Protein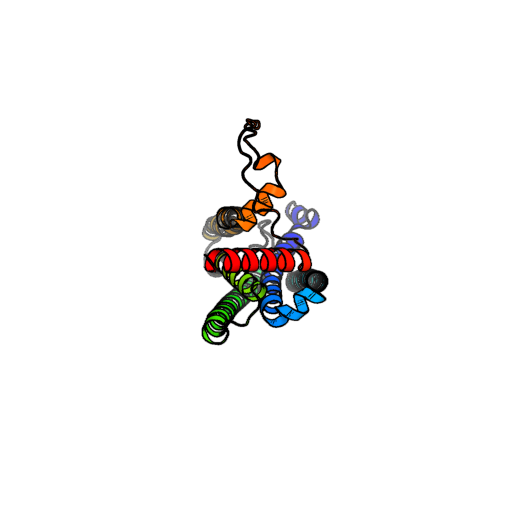 AF-A0A0D8XIX8-F1 (afdb_monomer)

InterPro domains:
  IPR019408 7TM GPCR, serpentine receptor class ab (Srab) [PF10292] (17-218)
  IPR053286 Nematode receptor-like srab [PTHR46561] (5-225)

Organism: Dictyocaulus viviparus (NCBI:txid29172)

pLDDT: mean 71.49, std 14.82, range [34.88, 93.38]

Mean predicted aligned error: 14.7 Å

Solvent-accessible surface area (backbone atoms only — not comparable to full-atom values): 15728 Å² total; per-residue (Å²): 123,73,64,64,52,54,68,74,71,46,81,54,69,61,52,54,48,30,52,52,38,37,53,55,39,43,55,48,45,51,51,51,50,52,49,47,53,70,73,37,47,79,58,38,75,75,75,36,60,66,59,52,50,50,53,47,53,53,50,29,51,54,52,14,51,51,52,36,51,51,57,53,64,75,55,74,66,94,56,78,65,89,54,102,45,84,56,74,35,41,55,68,63,39,51,52,52,44,52,54,47,47,49,52,43,52,54,45,51,52,49,51,51,53,50,49,53,52,52,52,51,48,53,52,49,43,67,74,75,42,94,81,66,59,74,64,60,59,50,53,54,52,49,52,54,53,52,47,65,59,47,50,60,49,54,50,52,52,43,51,52,46,46,51,46,44,51,49,48,51,52,48,56,53,46,64,75,72,54,68,73,75,60,57,67,69,48,53,63,56,52,52,51,54,56,52,49,54,62,54,45,66,56,51,48,59,54,52,50,35,74,70,32,71,64,52,36,53,51,48,40,69,75,38,43,86,81,66,59,85,70,84,70,76,86,70,99,76,75,98,68,86,71,80,82,70,71,85,74,65,57,71,69,57,57,53,50,55,49,52,54,53,53,52,54,51,55,57,62,71,75,110

Foldseek 3Di:
DVVVVLVVPDPPVLVVQLVLLLVLLVLQLVLVLLVCCLPVVVVCVPPPVPPSVVVSNVVSNVRSVVRSVVLVVVVPDPFDDPDPDNCPRDVVSNLVVLVVSLVSLVVSLVSLVVSLVVLVVVLVCCVPPDPPDDPVSNVSSVVSNVVSVLVNVLSVVLSVLSVVLSVLSVVLVVCVVPDDPVVNVVSVVVSVVSVVVNVVSVVVSVVVVCVVDPVSVVVCCVVCVPVNVPDPPDDPPDDPDDDPVPPPDDDPVVVVVVVVVVVVVVVVVVVD

Radius of gyration: 26.87 Å; Cα contacts (8 Å, |Δi|>4): 119; chains: 1; bounding box: 71×34×76 Å

Nearest PDB structures (foldseek):
  2ycz-assembly1_A  TM=6.118E-01  e=2.558E-02  Meleagris gallopavo
  5tud-assembly1_A  TM=3.842E-01  e=1.569E+00  Homo sapiens

Sequence (272 aa):
MRVIHCMKRNGVPLQVVLSIYATLCGILILAVERTIATLKYKSYEIHGSKIVAIILIAAQWLLSFFFAILSVLVRSDPGYVHYCTVYVSHPRTAVFSLCVMSLLEAVALVYFVVLLQS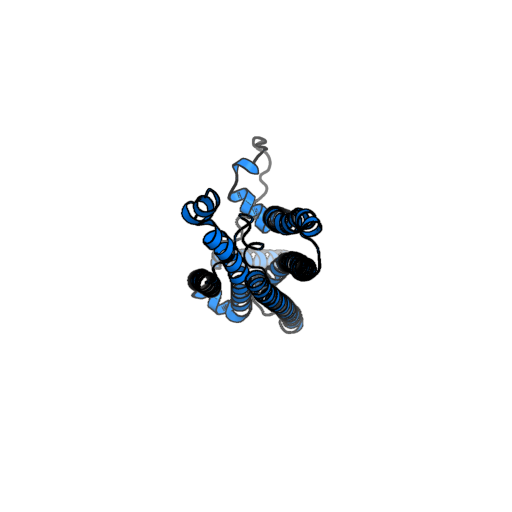NQRRQVNEFVNNAMHTLTERYQLQENVRIMRILIPSITVHAVLGMLGLISLLIFAIIHRSVEERIVVRFAPFSELVLLVVPVYAVVFPFVAILRNKQLWQASRRALPYFFNRRTIPPTDEELISDPANMVSRPSRQMQRDSAMHFDMLQEMWKK

Secondary structure (DSSP, 8-state):
--SHHHHHH--HHHHHHHHHHHHHHHHHHHHHHHHHHHHSHHHHHHHTHHHHHHHHHHHHHHHHHHHHHHHHHTT-S----SSS-TTTS-HHHHHHHHHHHHHHHHHHHHHHHHHHHHHHHHHHHHHHH-TTS-HHHHHHHHHHHHHHHHHHHHHHHHHHHHHHHHHHHHHHHHHHHHS-HHHHHHHHHHHHHHHHHHHHHHHHHHHHHHHH-HHHHHHHHHH-HHHH----PPPPS------GGGGGG--HHHHHHHHHHHHHHHHHHTT-

Structure (mmCIF, N/CA/C/O backbone):
data_AF-A0A0D8XIX8-F1
#
_entry.id   AF-A0A0D8XIX8-F1
#
loop_
_atom_si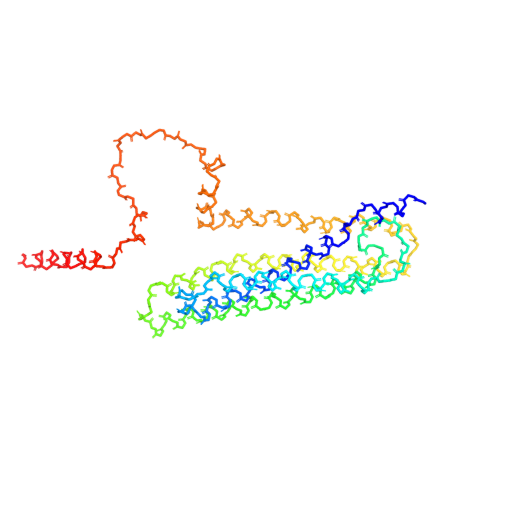te.group_PDB
_atom_site.id
_atom_site.type_symbol
_atom_site.label_atom_id
_atom_site.label_alt_id
_atom_site.label_comp_id
_atom_site.label_asym_id
_atom_site.label_entity_id
_atom_site.label_seq_id
_atom_site.pdbx_PDB_ins_code
_atom_site.Cartn_x
_atom_site.Cartn_y
_atom_site.Cartn_z
_atom_site.occupancy
_atom_site.B_iso_or_equiv
_atom_site.auth_seq_id
_atom_site.auth_comp_id
_atom_site.auth_asym_id
_atom_site.auth_atom_id
_atom_site.pdbx_PDB_model_num
ATOM 1 N N . MET A 1 1 ? 15.114 13.065 -32.938 1.00 36.00 1 MET A N 1
ATOM 2 C CA . MET A 1 1 ? 14.609 14.387 -32.481 1.00 36.00 1 MET A CA 1
ATOM 3 C C . MET A 1 1 ? 13.231 14.368 -31.791 1.00 36.00 1 MET A C 1
ATOM 5 O O . MET A 1 1 ? 13.014 15.213 -30.938 1.00 36.00 1 MET A O 1
ATOM 9 N N . ARG A 1 2 ? 12.312 13.415 -32.058 1.00 34.88 2 ARG A N 1
ATOM 10 C CA . ARG A 1 2 ? 11.001 13.337 -31.355 1.00 34.88 2 ARG A CA 1
ATOM 11 C C . ARG A 1 2 ? 11.060 12.821 -29.903 1.00 34.88 2 ARG A C 1
ATOM 13 O O . ARG A 1 2 ? 10.163 13.105 -29.123 1.00 34.88 2 ARG A O 1
ATOM 20 N N . VAL A 1 3 ? 12.124 12.112 -29.522 1.00 43.59 3 VAL A N 1
ATOM 21 C CA . VAL A 1 3 ? 12.261 11.453 -28.204 1.00 43.59 3 VAL A CA 1
ATOM 22 C C . VAL A 1 3 ? 12.576 12.445 -27.074 1.00 43.59 3 VAL A C 1
ATOM 24 O O . VAL A 1 3 ? 11.997 12.355 -25.995 1.00 43.59 3 VAL A O 1
ATOM 27 N N . ILE A 1 4 ? 13.382 13.478 -27.354 1.00 42.03 4 ILE A N 1
ATOM 28 C CA . ILE A 1 4 ? 13.652 14.589 -26.416 1.00 42.03 4 ILE A CA 1
ATOM 29 C C . ILE A 1 4 ? 12.350 15.338 -26.074 1.00 42.03 4 ILE A C 1
ATOM 31 O O . ILE A 1 4 ? 12.196 15.880 -24.981 1.00 42.03 4 ILE A O 1
ATOM 35 N N . HIS A 1 5 ? 11.358 15.290 -26.969 1.00 41.72 5 HIS A N 1
ATOM 36 C CA . HIS A 1 5 ? 10.046 15.882 -26.747 1.00 41.72 5 HIS A CA 1
ATOM 37 C C . HIS A 1 5 ? 9.150 15.075 -25.780 1.00 41.72 5 HIS A C 1
ATOM 39 O O . HIS A 1 5 ? 8.254 15.683 -25.203 1.00 41.72 5 HIS A O 1
ATOM 45 N N . CYS A 1 6 ? 9.391 13.770 -25.547 1.00 42.84 6 CYS A N 1
ATOM 46 C CA . CYS A 1 6 ? 8.648 12.958 -24.555 1.00 42.84 6 CYS A CA 1
ATOM 47 C C . CYS A 1 6 ? 9.128 13.286 -23.124 1.00 42.84 6 CYS A C 1
ATOM 49 O O . CYS A 1 6 ? 8.307 13.542 -22.247 1.00 42.84 6 CYS A O 1
ATOM 51 N N . MET A 1 7 ? 10.450 13.392 -22.908 1.00 41.88 7 MET A N 1
ATOM 52 C CA . MET A 1 7 ? 11.028 13.760 -21.600 1.00 41.88 7 MET A CA 1
ATOM 53 C C . MET A 1 7 ? 10.813 15.233 -21.231 1.00 41.88 7 MET A C 1
ATOM 55 O O . MET A 1 7 ? 10.581 15.537 -20.066 1.00 41.88 7 MET A O 1
ATOM 59 N N . LYS A 1 8 ? 10.878 16.159 -22.200 1.00 42.28 8 LYS A N 1
ATOM 60 C CA . LYS A 1 8 ? 10.776 17.604 -21.920 1.00 42.28 8 LYS A CA 1
ATOM 61 C C . LYS A 1 8 ? 9.331 18.112 -21.802 1.00 42.28 8 LYS A C 1
ATOM 63 O O . LYS A 1 8 ? 9.127 19.213 -21.306 1.00 42.28 8 LYS A O 1
ATOM 68 N N . ARG A 1 9 ? 8.330 17.343 -22.259 1.00 40.53 9 ARG A N 1
ATOM 69 C CA . ARG A 1 9 ? 6.918 17.778 -22.294 1.00 40.53 9 ARG A CA 1
ATOM 70 C C . ARG A 1 9 ? 6.045 17.184 -21.186 1.00 40.53 9 ARG A C 1
ATOM 72 O O . ARG A 1 9 ? 5.000 17.754 -20.910 1.00 40.53 9 ARG A O 1
ATOM 79 N N . ASN A 1 10 ? 6.469 16.102 -20.531 1.00 42.75 10 ASN A N 1
ATOM 80 C CA . ASN A 1 10 ? 5.624 15.351 -19.606 1.00 42.75 10 ASN A CA 1
ATOM 81 C C . ASN A 1 10 ? 6.394 14.979 -18.326 1.00 42.75 10 ASN A C 1
ATOM 83 O O . ASN A 1 10 ? 7.198 14.051 -18.332 1.00 42.75 10 ASN A O 1
ATOM 87 N N . GLY A 1 11 ? 6.104 15.651 -17.204 1.00 49.00 11 GLY A N 1
ATOM 88 C CA . GLY A 1 11 ? 6.585 15.330 -15.843 1.00 49.00 11 GLY A CA 1
ATOM 89 C C . GLY A 1 11 ? 6.085 13.987 -15.273 1.00 49.00 11 GLY A C 1
ATOM 90 O O . GLY A 1 11 ? 5.895 13.840 -14.069 1.00 49.00 11 GLY A O 1
ATOM 91 N N . VAL A 1 12 ? 5.862 13.005 -16.143 1.00 49.72 12 VAL A N 1
ATOM 92 C CA . VAL A 1 12 ? 5.251 11.700 -15.886 1.00 49.72 12 VAL A CA 1
ATOM 93 C C . VAL A 1 12 ? 6.139 10.718 -15.095 1.00 49.72 12 VAL A C 1
ATOM 95 O O . VAL A 1 12 ? 5.566 9.967 -14.306 1.00 49.72 12 VAL A O 1
ATOM 98 N N . PRO A 1 13 ? 7.494 10.695 -15.174 1.00 60.84 13 PRO A N 1
ATOM 99 C CA . PRO A 1 13 ? 8.256 9.706 -14.403 1.00 60.84 13 PRO A CA 1
ATOM 100 C C . PRO A 1 13 ? 8.199 9.972 -12.893 1.00 60.84 13 PRO A C 1
ATOM 102 O O . PRO A 1 13 ? 8.117 9.025 -12.118 1.00 60.84 13 PRO A O 1
ATOM 105 N N . LEU A 1 14 ? 8.170 11.241 -12.466 1.00 66.19 14 LEU A N 1
ATOM 106 C CA . LEU A 1 14 ? 8.067 11.586 -11.045 1.00 66.19 14 LEU A CA 1
ATOM 107 C C . LEU A 1 14 ? 6.696 11.209 -10.474 1.00 66.19 14 LEU A C 1
ATOM 109 O O . LEU A 1 14 ? 6.626 10.700 -9.364 1.00 66.19 14 LEU A O 1
ATOM 113 N N . GLN A 1 15 ? 5.617 11.424 -11.230 1.00 70.38 15 GLN A N 1
ATOM 114 C CA . GLN A 1 15 ? 4.253 11.128 -10.779 1.00 70.38 15 GLN A CA 1
ATOM 115 C C . GLN A 1 15 ? 4.036 9.631 -10.546 1.00 70.38 15 GLN A C 1
ATOM 117 O O . GLN A 1 15 ? 3.510 9.241 -9.505 1.00 70.38 15 GLN A O 1
ATOM 122 N N . VAL A 1 16 ? 4.485 8.789 -11.483 1.00 70.56 16 VAL A N 1
ATOM 123 C CA . VAL A 1 16 ? 4.362 7.329 -11.361 1.00 70.56 16 VAL A CA 1
ATOM 124 C C . VAL A 1 16 ? 5.183 6.830 -10.174 1.00 70.56 16 VAL A C 1
ATOM 126 O O . VAL A 1 16 ? 4.655 6.139 -9.307 1.00 70.56 16 VAL A O 1
ATOM 129 N N . VAL A 1 17 ? 6.444 7.253 -10.075 1.00 73.75 17 VAL A N 1
ATOM 130 C CA . VAL A 1 17 ? 7.337 6.864 -8.975 1.00 73.75 17 VAL A CA 1
ATOM 131 C C . VAL A 1 17 ? 6.800 7.335 -7.619 1.00 73.75 17 VAL A C 1
ATOM 133 O O . VAL A 1 17 ? 6.784 6.563 -6.662 1.00 73.75 17 VAL A O 1
ATOM 136 N N . LEU A 1 18 ? 6.286 8.564 -7.540 1.00 81.19 18 LEU A N 1
ATOM 137 C CA . LEU A 1 18 ? 5.652 9.091 -6.333 1.00 81.19 18 LEU A CA 1
ATOM 138 C C . LEU A 1 18 ? 4.412 8.277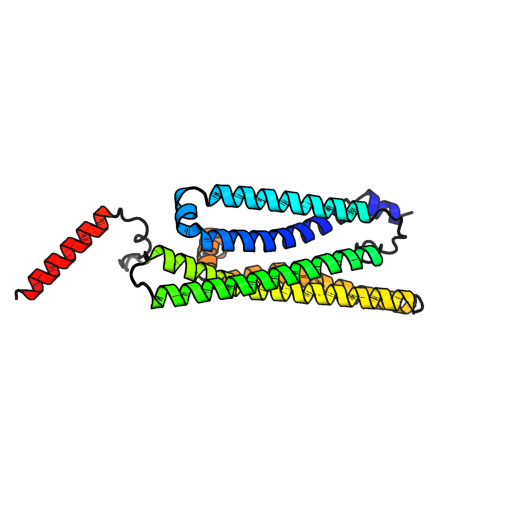 -5.947 1.00 81.19 18 LEU A C 1
ATOM 140 O O . LEU A 1 18 ? 4.263 7.950 -4.775 1.00 81.19 18 LEU A O 1
ATOM 144 N N . SER A 1 19 ? 3.547 7.924 -6.905 1.00 81.38 19 SER A N 1
ATOM 145 C CA . SER A 1 19 ? 2.334 7.137 -6.632 1.00 81.38 19 SER A CA 1
ATOM 146 C C . SER A 1 19 ? 2.668 5.757 -6.065 1.00 81.38 19 SER A C 1
ATOM 148 O O . SER A 1 19 ? 2.059 5.314 -5.093 1.00 81.38 19 SER A O 1
ATOM 150 N N . ILE A 1 20 ? 3.710 5.127 -6.601 1.00 78.75 20 ILE A N 1
ATOM 151 C CA . ILE A 1 20 ? 4.197 3.831 -6.152 1.00 78.75 20 ILE A CA 1
ATOM 152 C C . ILE A 1 20 ? 4.719 3.925 -4.712 1.00 78.75 20 ILE A C 1
ATOM 154 O O . ILE A 1 20 ? 4.234 3.210 -3.833 1.00 78.75 20 ILE A O 1
ATOM 158 N N . TYR A 1 21 ? 5.640 4.849 -4.423 1.00 83.00 21 TYR A N 1
ATOM 159 C CA . TYR A 1 21 ? 6.146 5.018 -3.056 1.00 83.00 21 TYR A CA 1
ATOM 160 C C . TYR A 1 21 ? 5.045 5.451 -2.076 1.00 83.00 21 TYR A C 1
ATOM 162 O O . TYR A 1 21 ? 5.012 4.962 -0.948 1.00 83.00 21 TYR A O 1
ATOM 170 N N . ALA A 1 22 ? 4.089 6.274 -2.517 1.00 87.06 22 ALA A N 1
ATOM 171 C CA . ALA A 1 22 ? 2.938 6.675 -1.713 1.00 87.06 22 ALA A CA 1
ATOM 172 C C . ALA A 1 22 ? 2.047 5.494 -1.321 1.00 87.06 22 ALA A C 1
ATOM 174 O O . ALA A 1 22 ? 1.594 5.443 -0.173 1.00 87.06 22 ALA A O 1
ATOM 175 N N . THR A 1 23 ? 1.824 4.533 -2.225 1.00 84.38 23 THR A N 1
ATOM 176 C CA . THR A 1 23 ? 1.070 3.311 -1.900 1.00 84.38 23 THR A CA 1
ATOM 177 C C . THR A 1 23 ? 1.799 2.450 -0.869 1.00 84.38 23 THR A C 1
ATOM 179 O O . THR A 1 23 ? 1.191 2.060 0.127 1.00 84.38 23 THR A O 1
ATOM 182 N N . LEU A 1 24 ? 3.109 2.236 -1.025 1.00 81.56 24 LEU A N 1
ATOM 183 C CA . LEU A 1 24 ? 3.910 1.446 -0.084 1.00 81.56 24 LEU A CA 1
ATOM 184 C C . LEU A 1 24 ? 3.997 2.085 1.304 1.00 81.56 24 LEU A C 1
ATOM 186 O O . LEU A 1 24 ? 3.729 1.430 2.315 1.00 81.56 24 LEU A O 1
ATOM 190 N N . CYS A 1 25 ? 4.329 3.377 1.364 1.00 86.31 25 CYS A N 1
ATOM 191 C CA . CYS A 1 25 ? 4.351 4.121 2.620 1.00 86.31 25 CYS A CA 1
ATOM 192 C C . CYS A 1 25 ? 2.961 4.146 3.267 1.00 86.31 25 CYS A C 1
ATOM 194 O O . CYS A 1 25 ? 2.859 4.033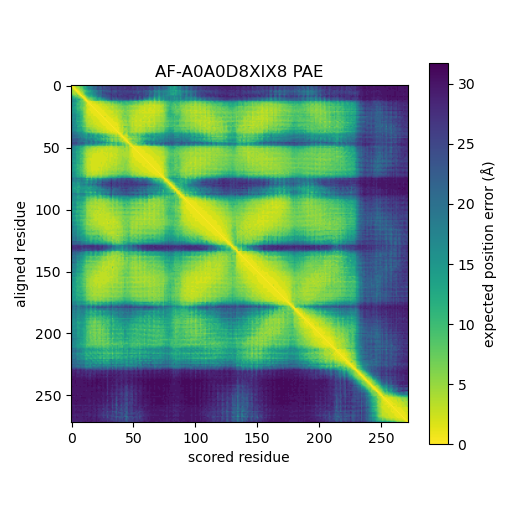 4.486 1.00 86.31 25 CYS A O 1
ATOM 196 N N . GLY A 1 26 ? 1.894 4.231 2.467 1.00 87.88 26 GLY A N 1
ATOM 197 C CA . GLY A 1 26 ? 0.516 4.161 2.950 1.00 87.88 26 GLY A CA 1
ATOM 198 C C . GLY A 1 26 ? 0.175 2.824 3.601 1.00 87.88 26 GLY A C 1
ATOM 199 O O . GLY A 1 26 ? -0.407 2.809 4.682 1.00 87.88 26 GLY A O 1
ATOM 200 N N . ILE A 1 27 ? 0.591 1.706 3.001 1.00 85.12 27 ILE A N 1
ATOM 201 C CA . ILE A 1 27 ? 0.391 0.364 3.570 1.00 85.12 27 ILE A CA 1
ATOM 202 C C . ILE A 1 27 ? 1.111 0.232 4.921 1.00 85.12 27 ILE A C 1
ATOM 204 O O . ILE A 1 27 ? 0.519 -0.246 5.891 1.00 85.12 27 ILE A O 1
ATOM 208 N N . LEU A 1 28 ? 2.362 0.692 5.012 1.00 84.06 28 LEU A N 1
ATOM 209 C CA . LEU A 1 28 ? 3.139 0.660 6.258 1.00 84.06 28 LEU A CA 1
ATOM 210 C C . LEU A 1 28 ? 2.523 1.541 7.346 1.00 84.06 28 LEU A C 1
ATOM 212 O O . LEU A 1 28 ? 2.399 1.121 8.495 1.00 84.06 28 LEU A O 1
ATOM 216 N N . ILE A 1 29 ? 2.103 2.752 6.989 1.00 88.12 29 ILE A N 1
ATOM 217 C CA . ILE A 1 29 ? 1.500 3.683 7.941 1.00 88.12 29 ILE A CA 1
ATOM 218 C C . ILE A 1 29 ? 0.127 3.213 8.400 1.00 88.12 29 ILE A C 1
ATOM 220 O O . ILE A 1 29 ? -0.184 3.349 9.581 1.00 88.12 29 ILE A O 1
ATOM 224 N N . LEU A 1 30 ? -0.653 2.582 7.525 1.00 85.88 30 LEU A N 1
ATOM 225 C CA . LEU A 1 30 ? -1.879 1.898 7.919 1.00 85.88 30 LEU A CA 1
ATOM 226 C C . LEU A 1 30 ? -1.580 0.782 8.930 1.00 85.88 30 LEU A C 1
ATOM 228 O O . LEU A 1 30 ? -2.304 0.631 9.909 1.00 85.88 30 LEU A O 1
ATOM 232 N N . ALA A 1 31 ? -0.490 0.032 8.752 1.00 82.56 31 ALA A N 1
ATOM 233 C CA . ALA A 1 31 ? -0.069 -0.974 9.725 1.00 82.56 31 ALA A CA 1
ATOM 234 C C . ALA A 1 31 ? 0.251 -0.345 11.090 1.00 82.56 31 ALA A C 1
ATOM 236 O O . ALA A 1 31 ? -0.225 -0.822 12.119 1.00 82.56 31 ALA A O 1
ATOM 237 N N . VAL A 1 32 ? 1.013 0.753 11.095 1.00 84.56 32 VAL A N 1
ATOM 238 C CA . VAL A 1 32 ? 1.369 1.500 12.311 1.00 84.56 32 VAL A CA 1
ATOM 239 C C . VAL A 1 32 ? 0.129 2.087 12.984 1.00 84.56 32 VAL A C 1
ATOM 241 O O . VAL A 1 32 ? -0.009 1.972 14.199 1.00 84.56 32 VAL A O 1
ATOM 244 N N . GLU A 1 33 ? -0.794 2.666 12.218 1.00 86.81 33 GLU A N 1
ATOM 245 C CA . GLU A 1 33 ? -2.078 3.176 12.710 1.00 86.81 33 GLU A CA 1
ATOM 246 C C . GLU A 1 33 ? -2.859 2.076 13.426 1.00 86.81 33 GLU A C 1
ATOM 248 O O . GLU A 1 33 ? -3.282 2.265 14.568 1.00 86.81 33 GLU A O 1
ATOM 253 N N . ARG A 1 34 ? -2.958 0.892 12.810 1.00 84.75 34 ARG A N 1
ATOM 254 C CA . ARG A 1 34 ? -3.623 -0.265 13.419 1.00 84.75 34 ARG A CA 1
ATOM 255 C C . ARG A 1 34 ? -2.907 -0.763 14.665 1.00 84.75 34 ARG A C 1
ATOM 257 O O . ARG A 1 34 ? -3.585 -1.088 15.635 1.00 84.75 34 ARG A O 1
ATOM 264 N N . THR A 1 35 ? -1.577 -0.760 14.692 1.00 81.19 35 THR A N 1
ATOM 265 C CA . THR A 1 35 ? -0.799 -1.088 15.896 1.00 81.19 35 THR A CA 1
ATOM 266 C C . THR A 1 35 ? -1.027 -0.076 17.018 1.00 81.19 35 THR A C 1
ATOM 268 O O . THR A 1 35 ? -1.186 -0.453 18.177 1.00 81.19 35 THR A O 1
ATOM 271 N N . ILE A 1 36 ? -1.075 1.221 16.707 1.00 82.00 36 ILE A N 1
ATOM 272 C CA . ILE A 1 36 ? -1.343 2.263 17.706 1.00 82.00 36 ILE A CA 1
ATOM 273 C C . ILE A 1 36 ? -2.768 2.116 18.247 1.00 82.00 36 ILE A C 1
ATOM 275 O O . ILE A 1 36 ? -2.958 2.167 19.464 1.00 82.00 36 ILE A O 1
ATOM 279 N N . ALA A 1 37 ? -3.746 1.880 17.371 1.00 78.81 37 ALA A N 1
ATOM 280 C CA . ALA A 1 37 ? -5.136 1.672 17.760 1.00 78.81 37 ALA A CA 1
ATOM 281 C C . ALA A 1 37 ? -5.305 0.438 18.665 1.00 78.81 37 ALA A C 1
ATOM 283 O O . ALA A 1 37 ? -6.077 0.486 19.619 1.00 78.81 37 ALA A O 1
ATOM 284 N N . THR A 1 38 ? -4.558 -0.648 18.424 1.00 73.94 38 THR A N 1
ATOM 285 C CA . THR A 1 38 ? -4.638 -1.870 19.245 1.00 73.94 38 THR A CA 1
ATOM 286 C C . THR A 1 38 ? -3.841 -1.783 20.548 1.00 73.94 38 THR A C 1
ATOM 288 O O . THR A 1 38 ? -4.245 -2.372 21.553 1.00 73.94 38 THR A O 1
ATOM 291 N N . LEU A 1 39 ? -2.715 -1.060 20.578 1.00 73.00 39 LEU A N 1
ATOM 292 C CA . LEU A 1 39 ? -1.882 -0.922 21.780 1.00 73.00 39 LEU A CA 1
ATOM 293 C C . LEU A 1 39 ? -2.356 0.189 22.725 1.00 73.00 39 LEU A C 1
ATOM 295 O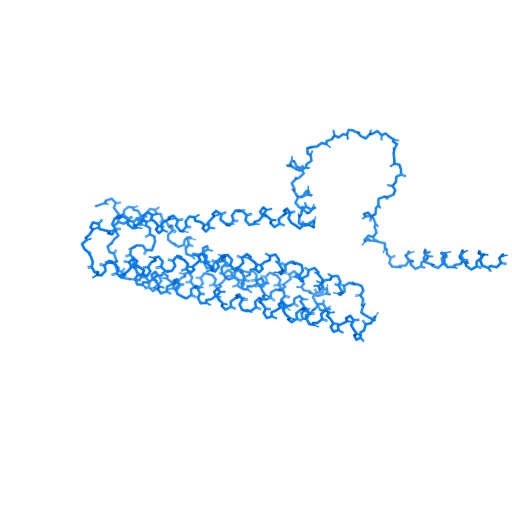 O . LEU A 1 39 ? -2.263 0.020 23.939 1.00 73.00 39 LEU A O 1
ATOM 299 N N . LYS A 1 40 ? -2.845 1.318 22.197 1.00 72.06 40 LYS A N 1
ATOM 300 C CA . LYS A 1 40 ? -3.194 2.520 22.977 1.00 72.06 40 LYS A CA 1
ATOM 301 C C . LYS A 1 40 ? -4.690 2.843 22.972 1.00 72.06 40 LYS A C 1
ATOM 303 O O . LYS A 1 40 ? -5.048 4.010 23.094 1.00 72.06 40 LYS A O 1
ATOM 308 N N . TYR A 1 41 ? -5.562 1.841 22.893 1.00 68.81 41 TYR A N 1
ATOM 309 C CA . TYR A 1 41 ? -7.012 2.035 22.755 1.00 68.81 41 TYR A CA 1
ATOM 310 C C . TYR A 1 41 ? -7.616 3.034 23.781 1.00 68.81 41 TYR A C 1
ATOM 312 O O . TYR A 1 41 ? -8.314 3.961 23.375 1.00 68.81 41 TYR A O 1
ATOM 320 N N . LYS A 1 42 ? -7.246 2.969 25.078 1.00 63.81 42 LYS A N 1
ATOM 321 C CA . LYS A 1 42 ? -7.736 3.910 26.122 1.00 63.81 42 LYS A CA 1
ATOM 322 C C . LYS A 1 42 ? -7.326 5.363 25.892 1.00 63.81 42 LYS A C 1
ATOM 324 O O . LYS A 1 42 ? -8.092 6.279 26.151 1.00 63.81 42 LYS A O 1
ATOM 329 N N . SER A 1 43 ? -6.094 5.591 25.444 1.00 63.56 43 SER A N 1
ATOM 330 C CA . SER A 1 43 ? -5.573 6.944 25.206 1.00 63.56 43 SER A CA 1
ATOM 331 C C . SER A 1 43 ? -6.016 7.482 23.840 1.00 63.56 43 SER A C 1
ATOM 333 O O . SER A 1 43 ? -6.190 8.692 23.678 1.00 63.56 43 SER A O 1
ATOM 335 N N . TYR A 1 44 ? -6.246 6.580 22.883 1.00 65.12 44 TYR A N 1
ATOM 336 C CA . TYR A 1 44 ? -6.666 6.887 21.521 1.00 65.12 44 TYR A CA 1
ATOM 337 C C . TYR A 1 44 ? -8.081 7.483 21.466 1.00 65.12 44 TYR A C 1
ATOM 339 O O . TYR A 1 44 ? -8.293 8.447 20.728 1.00 65.12 44 TYR A O 1
ATOM 347 N N . GLU A 1 45 ? -9.016 6.977 22.282 1.00 63.50 45 GLU A N 1
ATOM 348 C CA . GLU A 1 45 ? -10.380 7.523 22.390 1.00 63.50 45 GLU A CA 1
ATOM 349 C C . GLU A 1 45 ? -10.430 8.921 23.013 1.00 63.50 45 GLU A C 1
ATOM 351 O O . GLU A 1 45 ? -11.203 9.763 22.565 1.00 63.50 45 GLU A O 1
ATOM 356 N N . ILE A 1 46 ? -9.607 9.182 24.033 1.00 64.81 46 ILE A N 1
ATOM 357 C CA . ILE A 1 46 ? -9.761 10.387 24.857 1.00 64.81 46 ILE A CA 1
ATOM 358 C C . ILE A 1 46 ? -9.049 11.598 24.232 1.00 64.81 46 ILE A C 1
ATOM 360 O O . ILE A 1 46 ? -9.551 12.711 24.342 1.00 64.81 46 ILE A O 1
ATOM 364 N N . HIS A 1 47 ? -7.894 11.413 23.577 1.00 58.38 47 HIS A N 1
ATOM 365 C CA . HIS A 1 47 ? -7.011 12.549 23.269 1.00 58.38 47 HIS A CA 1
ATOM 366 C C . HIS A 1 47 ? -6.520 12.693 21.820 1.00 58.38 47 HIS A C 1
ATOM 368 O O . HIS A 1 47 ? -5.931 13.733 21.529 1.00 58.38 47 HIS A O 1
ATOM 374 N N . GLY A 1 48 ? -6.689 11.733 20.891 1.00 59.56 48 GLY A N 1
ATOM 375 C CA . GLY A 1 48 ? -5.788 11.805 19.726 1.00 59.56 48 GLY A CA 1
ATOM 376 C C . GLY A 1 48 ? -6.062 11.056 18.434 1.00 59.56 48 GLY A C 1
ATOM 377 O O . GLY A 1 48 ? -5.176 11.110 17.585 1.00 59.56 48 GLY A O 1
ATOM 378 N N . SER A 1 49 ? -7.217 10.426 18.201 1.00 74.12 49 SER A N 1
ATOM 379 C CA . SER A 1 49 ? -7.424 9.684 16.939 1.00 74.12 49 SER A CA 1
ATOM 380 C C . SER A 1 49 ? -7.173 10.534 15.680 1.00 74.12 49 SER A C 1
ATOM 382 O O . SER A 1 49 ? -6.458 10.114 14.771 1.00 74.12 49 SER A O 1
ATOM 384 N N . LYS A 1 50 ? -7.664 11.781 15.667 1.00 81.56 50 LYS A N 1
ATOM 385 C CA . LYS A 1 50 ? -7.489 12.714 14.541 1.00 81.56 50 LYS A CA 1
ATOM 386 C C . LYS A 1 50 ? -6.060 13.247 14.417 1.00 81.56 50 LYS A C 1
ATOM 388 O O . LYS A 1 50 ? -5.535 13.308 13.312 1.00 81.56 50 LYS A O 1
ATOM 393 N N . ILE A 1 51 ? -5.425 13.622 15.530 1.00 85.25 51 ILE A N 1
ATOM 394 C CA . ILE A 1 51 ? -4.065 14.191 15.524 1.00 85.25 51 ILE A CA 1
ATOM 395 C C . ILE A 1 51 ? -3.052 13.129 15.092 1.00 85.25 51 ILE A C 1
ATOM 397 O O . ILE A 1 51 ? -2.216 13.397 14.233 1.00 85.25 51 ILE A O 1
ATOM 401 N N . VAL A 1 52 ? -3.168 11.906 15.623 1.00 85.81 52 VAL A N 1
ATOM 402 C CA . VAL A 1 52 ? -2.325 10.774 15.216 1.00 85.81 52 VAL A CA 1
ATOM 403 C C . VAL A 1 52 ? -2.504 10.493 13.725 1.00 85.81 52 VAL A C 1
ATOM 405 O O . VAL A 1 52 ? -1.508 10.373 13.019 1.00 85.81 52 VAL A O 1
ATOM 408 N N . ALA A 1 53 ? -3.742 10.467 13.219 1.00 86.00 53 ALA A N 1
ATOM 409 C CA . ALA A 1 53 ? -3.995 10.279 11.791 1.00 86.00 53 ALA A CA 1
ATOM 410 C C . ALA A 1 53 ? -3.351 11.380 10.926 1.00 86.00 53 ALA A C 1
ATOM 412 O O . ALA A 1 53 ? -2.717 11.065 9.923 1.00 86.00 53 ALA A O 1
ATOM 413 N N . ILE A 1 54 ? -3.446 12.655 11.323 1.00 89.25 54 ILE A N 1
ATOM 414 C CA . ILE A 1 54 ? -2.825 13.775 10.592 1.00 89.25 54 ILE A CA 1
ATOM 415 C C . ILE A 1 54 ? -1.297 13.642 10.567 1.00 89.25 54 ILE A C 1
ATOM 417 O O . ILE A 1 54 ? -0.694 13.789 9.505 1.00 89.25 54 ILE A O 1
ATOM 421 N N . ILE A 1 55 ? -0.672 13.326 11.707 1.00 90.69 55 ILE A N 1
ATOM 422 C CA . ILE A 1 55 ? 0.785 13.127 11.798 1.00 90.69 55 ILE A CA 1
ATOM 423 C C . ILE A 1 55 ? 1.223 11.972 10.895 1.00 90.69 55 ILE A C 1
ATOM 425 O O . ILE A 1 55 ? 2.208 12.092 10.169 1.00 90.69 55 ILE A O 1
ATOM 429 N N . LEU A 1 56 ? 0.477 10.869 10.910 1.00 89.94 56 LEU A N 1
ATOM 430 C CA . LEU A 1 56 ? 0.752 9.701 10.083 1.00 89.94 56 LEU A CA 1
ATOM 431 C C . LEU A 1 56 ? 0.605 10.009 8.585 1.00 89.94 56 LEU A C 1
ATOM 433 O O . LEU A 1 56 ? 1.482 9.653 7.805 1.00 89.94 56 LEU A O 1
ATOM 437 N N . ILE A 1 57 ? -0.435 10.736 8.174 1.00 91.44 57 ILE A N 1
ATOM 438 C CA . ILE A 1 57 ? -0.600 11.164 6.776 1.00 91.44 57 ILE A CA 1
ATOM 439 C C . ILE A 1 57 ? 0.542 12.101 6.360 1.00 91.44 57 ILE A C 1
ATOM 441 O O . ILE A 1 57 ? 1.117 11.931 5.286 1.00 91.44 57 ILE A O 1
ATOM 445 N N . ALA A 1 58 ? 0.916 13.065 7.204 1.00 92.75 58 ALA A N 1
ATOM 446 C CA . ALA A 1 58 ? 2.036 13.961 6.921 1.00 92.75 58 ALA A CA 1
ATOM 447 C C . ALA A 1 58 ? 3.354 13.180 6.770 1.00 92.75 58 ALA A C 1
ATOM 449 O O . ALA A 1 58 ? 4.085 13.380 5.799 1.00 92.75 58 ALA A O 1
ATOM 450 N N . ALA A 1 59 ? 3.619 12.232 7.674 1.00 90.44 59 ALA A N 1
ATOM 451 C CA . ALA A 1 59 ? 4.775 11.345 7.596 1.00 90.44 59 ALA A CA 1
ATOM 452 C C . ALA A 1 59 ? 4.762 10.489 6.317 1.00 90.44 59 ALA A C 1
ATOM 454 O O . ALA A 1 59 ? 5.814 10.307 5.703 1.00 90.44 59 ALA A O 1
ATOM 455 N N . GLN A 1 60 ? 3.587 10.021 5.873 1.00 92.75 60 GLN A N 1
ATOM 456 C CA . GLN A 1 60 ? 3.430 9.266 4.626 1.00 92.75 60 GLN A CA 1
ATOM 457 C C . GLN A 1 60 ? 3.952 10.060 3.437 1.00 92.75 60 GLN A C 1
ATOM 459 O O . GLN A 1 60 ? 4.791 9.569 2.680 1.00 92.75 60 GLN A O 1
ATOM 464 N N . TRP A 1 61 ? 3.455 11.285 3.275 1.00 93.38 61 TRP A N 1
ATOM 465 C CA . TRP A 1 61 ? 3.816 12.132 2.147 1.00 93.38 61 TRP A CA 1
ATOM 466 C C . TRP A 1 61 ? 5.287 12.524 2.202 1.00 93.38 61 TRP A C 1
ATOM 468 O O . TRP A 1 61 ? 5.966 12.415 1.186 1.00 93.38 61 TRP A O 1
ATOM 478 N N . LEU A 1 62 ? 5.804 12.888 3.379 1.00 92.56 62 LEU A N 1
ATOM 479 C CA . LEU A 1 62 ? 7.220 13.225 3.552 1.00 92.56 62 LEU A CA 1
ATOM 480 C C . LEU A 1 62 ? 8.144 12.065 3.157 1.00 92.56 62 LEU A C 1
ATOM 482 O O . LEU A 1 62 ? 9.071 12.269 2.375 1.00 92.56 62 LEU A O 1
ATOM 486 N N . LEU A 1 63 ? 7.864 10.845 3.628 1.00 89.19 63 LEU A N 1
ATOM 487 C CA . LEU A 1 63 ? 8.629 9.652 3.246 1.00 89.19 63 LEU A CA 1
ATOM 488 C C . LEU A 1 63 ? 8.507 9.360 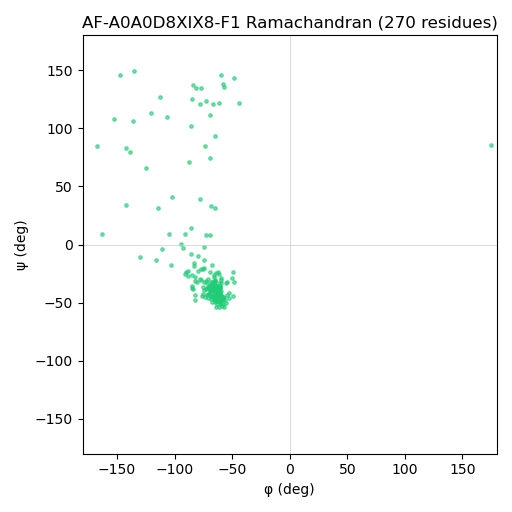1.746 1.00 89.19 63 LEU A C 1
ATOM 490 O O . LEU A 1 63 ? 9.504 9.060 1.092 1.00 89.19 63 LEU A O 1
ATOM 494 N N . SER A 1 64 ? 7.306 9.500 1.184 1.00 88.62 64 SER A N 1
ATOM 495 C CA . SER A 1 64 ? 7.056 9.253 -0.241 1.00 88.62 64 SER A CA 1
ATOM 496 C C . SER A 1 64 ? 7.827 10.229 -1.129 1.00 88.62 64 SER A C 1
ATOM 498 O O . SER A 1 64 ? 8.459 9.808 -2.096 1.00 88.62 64 SER A O 1
ATOM 500 N N . PHE A 1 65 ? 7.833 11.520 -0.781 1.00 87.94 65 PHE A N 1
ATOM 501 C CA . PHE A 1 65 ? 8.632 12.530 -1.474 1.00 87.94 65 PHE A CA 1
ATOM 502 C C . PHE A 1 65 ? 10.128 12.265 -1.322 1.00 87.94 65 PHE A C 1
ATOM 504 O O . PHE A 1 65 ? 10.852 12.343 -2.312 1.00 87.94 65 PHE A O 1
ATOM 511 N N . PHE A 1 66 ? 10.588 11.903 -0.122 1.00 88.00 66 PHE A N 1
ATOM 512 C CA . PHE A 1 66 ? 11.989 11.569 0.125 1.00 88.00 66 PHE A CA 1
ATOM 513 C C . PHE A 1 66 ? 12.465 10.409 -0.763 1.00 88.00 66 PHE A C 1
ATOM 515 O O . PHE A 1 66 ? 13.452 10.558 -1.485 1.00 88.00 66 PHE A O 1
ATOM 522 N N . PHE A 1 67 ? 11.738 9.285 -0.785 1.00 83.25 67 PHE A N 1
ATOM 523 C CA . PHE A 1 67 ? 12.089 8.136 -1.626 1.00 83.25 67 PHE A CA 1
ATOM 524 C C . PHE A 1 67 ? 11.954 8.438 -3.122 1.00 83.25 67 PHE A C 1
ATOM 526 O O . PHE A 1 67 ? 12.818 8.033 -3.903 1.00 83.25 67 PHE A O 1
ATOM 533 N N . ALA A 1 68 ? 10.931 9.195 -3.530 1.00 81.81 68 ALA A N 1
ATOM 534 C CA . ALA A 1 68 ? 10.774 9.610 -4.920 1.00 81.81 68 ALA A CA 1
ATOM 535 C C . ALA A 1 68 ? 11.955 10.479 -5.385 1.00 81.81 68 ALA A C 1
ATOM 537 O O . ALA A 1 68 ? 12.551 10.182 -6.419 1.00 81.81 68 ALA A O 1
ATOM 538 N N . ILE A 1 69 ? 12.357 11.488 -4.605 1.00 82.75 69 ILE A N 1
ATOM 539 C CA . ILE A 1 69 ? 13.508 12.347 -4.924 1.00 82.75 69 ILE A CA 1
ATOM 540 C C . ILE A 1 69 ? 14.798 11.522 -4.959 1.00 82.75 69 ILE A C 1
ATOM 542 O O . ILE A 1 69 ? 15.533 11.600 -5.941 1.00 82.75 69 ILE A O 1
ATOM 546 N N . LEU A 1 70 ? 15.047 10.682 -3.948 1.00 81.12 70 LEU A N 1
ATOM 547 C CA . LEU A 1 70 ? 16.231 9.817 -3.898 1.00 81.12 70 LEU A CA 1
ATOM 548 C C . LEU A 1 70 ? 16.318 8.910 -5.134 1.00 81.12 70 LEU A C 1
ATOM 550 O O . LEU A 1 70 ? 17.371 8.808 -5.759 1.00 81.12 70 LEU A O 1
ATOM 554 N N . SER A 1 71 ? 15.200 8.297 -5.531 1.00 75.06 71 SER A N 1
ATOM 555 C CA . SER A 1 71 ? 15.148 7.422 -6.706 1.00 75.06 71 SER A CA 1
ATOM 556 C C . SER A 1 71 ? 15.413 8.162 -8.024 1.00 75.06 71 SER A C 1
ATOM 558 O O . SER A 1 71 ? 15.981 7.580 -8.948 1.00 75.06 71 SER A O 1
ATOM 560 N N . VAL A 1 72 ? 15.036 9.444 -8.115 1.00 73.56 72 VAL A N 1
ATOM 561 C CA . VAL A 1 72 ? 15.320 10.299 -9.276 1.00 73.56 72 VAL A CA 1
ATOM 562 C C . VAL A 1 72 ? 16.788 10.720 -9.287 1.00 73.56 72 VAL A C 1
ATOM 564 O O . VAL A 1 72 ? 17.420 10.639 -10.337 1.00 73.56 72 VAL A O 1
ATOM 567 N N . LEU A 1 73 ? 17.354 11.095 -8.136 1.00 74.12 73 LEU A N 1
ATOM 568 C CA . LEU A 1 73 ? 18.767 11.473 -8.012 1.00 74.12 73 LEU A CA 1
ATOM 569 C C . LEU A 1 73 ? 19.707 10.312 -8.373 1.00 74.12 73 LEU A C 1
ATOM 571 O O . LEU A 1 73 ? 20.689 10.510 -9.087 1.00 74.12 73 LEU A O 1
ATOM 575 N N . VAL A 1 74 ? 19.368 9.088 -7.959 1.00 70.25 74 VAL A N 1
ATOM 576 C CA . VAL A 1 74 ? 20.112 7.863 -8.313 1.00 70.25 74 VAL A CA 1
ATOM 577 C C . VAL A 1 74 ? 20.007 7.530 -9.813 1.00 70.25 74 VAL A C 1
ATOM 579 O O . VAL A 1 74 ? 20.839 6.799 -10.343 1.00 70.25 74 VAL A O 1
ATOM 582 N N . ARG A 1 75 ? 19.031 8.089 -10.542 1.00 66.50 75 ARG A N 1
ATOM 583 C CA . ARG A 1 75 ? 18.796 7.826 -11.975 1.00 66.50 75 ARG A CA 1
ATOM 584 C C . ARG A 1 75 ? 19.630 8.701 -12.924 1.00 66.50 75 ARG A C 1
ATOM 586 O O . ARG A 1 75 ? 19.325 8.746 -14.110 1.00 66.50 75 ARG A O 1
ATOM 593 N N . SER A 1 76 ? 20.660 9.387 -12.431 1.00 52.38 76 SER A N 1
ATOM 594 C CA . SER A 1 76 ? 21.385 10.442 -13.162 1.00 52.38 76 SER A CA 1
ATOM 595 C C . SER A 1 76 ? 22.252 9.991 -14.355 1.00 52.38 76 SER A C 1
ATOM 597 O O . SER A 1 76 ? 22.942 10.825 -14.935 1.00 52.38 76 SER A O 1
ATOM 599 N N . ASP A 1 77 ? 22.203 8.727 -14.785 1.00 49.81 77 ASP A N 1
ATOM 600 C CA . ASP A 1 77 ? 22.894 8.301 -16.009 1.00 49.81 77 ASP A CA 1
ATOM 601 C C . ASP A 1 77 ? 22.069 8.633 -17.270 1.00 49.81 77 ASP A C 1
ATOM 603 O O . ASP A 1 77 ? 20.869 8.343 -17.318 1.00 49.81 77 ASP A O 1
ATOM 607 N N . PRO A 1 78 ? 22.671 9.189 -18.339 1.00 46.38 78 PRO A N 1
ATOM 608 C CA . PRO A 1 78 ? 21.990 9.437 -19.608 1.00 46.38 78 PRO A CA 1
ATOM 609 C C . PRO A 1 78 ? 21.769 8.111 -20.357 1.00 46.38 78 PRO A C 1
ATOM 611 O O . PRO A 1 78 ? 22.562 7.698 -21.198 1.00 46.38 78 PRO A O 1
ATOM 614 N N . GLY A 1 79 ? 20.684 7.411 -20.032 1.00 47.72 79 GLY A N 1
ATOM 615 C CA . GLY A 1 79 ? 20.263 6.197 -20.733 1.00 47.72 79 GLY A CA 1
ATOM 616 C C . GLY A 1 79 ? 19.591 6.535 -22.063 1.00 47.72 79 GLY A C 1
ATOM 617 O O . GLY A 1 79 ? 18.741 7.425 -22.129 1.00 47.72 79 GLY A O 1
ATOM 618 N N . TYR A 1 80 ? 19.956 5.825 -23.132 1.00 44.53 80 TYR A N 1
ATOM 619 C CA . TYR A 1 80 ? 19.305 5.939 -24.437 1.00 44.53 80 TYR A CA 1
ATOM 620 C C . TYR A 1 80 ? 17.881 5.369 -24.367 1.00 44.53 80 TYR A C 1
ATOM 622 O O . TYR A 1 80 ? 17.666 4.171 -24.200 1.00 44.53 80 TYR A O 1
ATOM 630 N N . VAL A 1 81 ? 16.886 6.249 -24.484 1.00 47.56 81 VAL A N 1
ATOM 631 C CA . VAL A 1 81 ? 15.464 5.907 -24.361 1.00 47.56 81 VAL A CA 1
ATOM 632 C C . VAL A 1 81 ? 14.924 5.428 -25.712 1.00 47.56 81 VAL A C 1
ATOM 634 O O . VAL A 1 81 ? 14.626 6.245 -26.581 1.00 47.56 81 VAL A O 1
ATOM 637 N N . HIS A 1 82 ? 14.758 4.115 -25.892 1.00 44.44 82 HIS A N 1
ATOM 638 C CA . HIS A 1 82 ? 14.051 3.566 -27.061 1.00 44.44 82 HIS A CA 1
ATOM 639 C C . HIS A 1 82 ? 12.513 3.559 -26.899 1.00 44.44 82 HIS A C 1
ATOM 641 O O . HIS A 1 82 ? 11.811 3.522 -27.906 1.00 44.44 82 HIS A O 1
ATOM 647 N N . TYR A 1 83 ? 11.977 3.672 -25.670 1.00 53.00 83 TYR A N 1
ATOM 648 C CA . TYR A 1 83 ? 10.532 3.624 -25.369 1.00 53.00 83 TYR A CA 1
ATOM 649 C C . TYR A 1 83 ? 10.155 4.521 -24.171 1.00 53.00 83 TYR A C 1
ATOM 651 O O . TYR A 1 83 ? 10.932 4.630 -23.225 1.00 53.00 83 TYR A O 1
ATOM 659 N N . CYS A 1 84 ? 8.964 5.148 -24.165 1.00 54.19 84 CYS A N 1
ATOM 660 C CA . CYS A 1 84 ? 8.487 5.987 -23.041 1.00 54.19 84 CYS A CA 1
ATOM 661 C C . CYS A 1 84 ? 7.967 5.148 -21.843 1.00 54.19 84 CYS A C 1
ATOM 663 O O . CYS A 1 84 ? 6.978 5.524 -21.217 1.00 54.19 84 CYS A O 1
ATOM 665 N N . THR A 1 85 ? 8.615 4.025 -21.509 1.00 56.09 85 THR A N 1
ATOM 666 C CA . THR A 1 85 ? 8.284 3.205 -20.331 1.00 56.09 85 THR A CA 1
ATOM 667 C C . THR A 1 85 ? 9.435 3.277 -19.321 1.00 56.09 85 THR A C 1
ATOM 669 O O . THR A 1 85 ? 10.605 3.085 -19.649 1.00 56.09 85 THR A O 1
ATOM 672 N N . VAL A 1 86 ? 9.108 3.633 -18.073 1.00 53.53 86 VAL A N 1
ATOM 673 C CA . VAL A 1 86 ? 10.064 4.015 -17.006 1.00 53.53 86 VAL A CA 1
ATOM 674 C C . VAL A 1 86 ? 11.037 2.882 -16.631 1.00 53.53 86 VAL A C 1
ATOM 676 O O . VAL A 1 86 ? 12.130 3.138 -16.119 1.00 53.53 86 VAL A O 1
ATOM 679 N N . TYR A 1 87 ? 10.649 1.633 -16.893 1.00 52.53 87 TYR A N 1
ATOM 680 C CA . TYR A 1 87 ? 11.400 0.430 -16.528 1.00 52.53 87 TYR A CA 1
ATOM 681 C C . TYR A 1 87 ? 12.390 -0.029 -17.609 1.00 52.53 87 TYR A C 1
ATOM 683 O O . TYR A 1 87 ? 13.377 -0.685 -17.283 1.00 52.53 87 TYR A O 1
ATOM 691 N N . VAL A 1 88 ? 12.170 0.342 -18.875 1.00 52.78 88 VAL A N 1
ATOM 692 C CA . VAL A 1 88 ? 12.971 -0.144 -20.016 1.00 52.78 88 VAL A CA 1
ATOM 693 C C . VAL A 1 88 ? 14.165 0.767 -20.313 1.00 52.78 88 VAL A C 1
ATOM 695 O O . VAL A 1 88 ? 15.182 0.304 -20.819 1.00 52.78 88 VAL A O 1
ATOM 698 N N . SER A 1 89 ? 14.089 2.049 -19.953 1.00 52.66 89 SER A N 1
ATOM 699 C CA . SER A 1 89 ? 15.158 3.027 -20.203 1.00 52.66 89 SER A CA 1
ATOM 700 C C . SER A 1 89 ? 16.411 2.823 -19.340 1.00 52.66 89 SER A C 1
ATOM 702 O O . SER A 1 89 ? 17.514 3.107 -19.801 1.00 52.66 89 SER A O 1
ATOM 704 N N . HIS A 1 90 ? 16.271 2.281 -18.123 1.00 62.75 90 HIS A N 1
ATOM 705 C CA . HIS A 1 90 ? 17.396 2.011 -17.217 1.00 62.75 90 HIS A CA 1
ATOM 706 C C . HIS A 1 90 ? 17.190 0.702 -16.444 1.00 62.75 90 HIS A C 1
ATOM 708 O O . HIS A 1 90 ? 16.768 0.728 -15.284 1.00 62.75 90 HIS A O 1
ATOM 714 N N . PRO A 1 91 ? 17.514 -0.461 -17.035 1.00 64.31 91 PRO A N 1
ATOM 715 C CA . PRO A 1 91 ? 17.194 -1.755 -16.435 1.00 64.31 91 PRO A CA 1
ATOM 716 C C . PRO A 1 91 ? 17.870 -1.968 -15.071 1.00 64.31 91 PRO A C 1
ATOM 718 O O . PRO A 1 91 ? 17.271 -2.559 -14.181 1.00 64.31 91 PRO A O 1
ATOM 721 N N . ARG A 1 92 ? 19.085 -1.441 -14.845 1.00 68.25 92 ARG A N 1
ATOM 722 C CA . ARG A 1 92 ? 19.791 -1.597 -13.555 1.00 68.25 92 ARG A CA 1
ATOM 723 C C . ARG A 1 92 ? 19.128 -0.833 -12.406 1.00 68.25 92 ARG A C 1
ATOM 725 O O . ARG A 1 92 ? 18.931 -1.402 -11.336 1.00 68.25 92 ARG A O 1
ATOM 732 N N . THR A 1 93 ? 18.771 0.436 -12.615 1.00 69.50 93 THR A N 1
ATOM 733 C CA . THR A 1 93 ? 18.121 1.253 -11.573 1.00 69.50 93 THR A CA 1
ATOM 734 C C . THR A 1 93 ? 16.679 0.808 -11.340 1.00 69.50 93 THR A C 1
ATOM 736 O O . THR A 1 93 ? 16.213 0.814 -10.203 1.00 69.50 93 THR A O 1
ATOM 739 N N . ALA A 1 94 ? 15.998 0.346 -12.391 1.00 71.62 94 ALA A N 1
ATOM 740 C CA . ALA A 1 94 ? 14.669 -0.245 -12.315 1.00 71.62 94 ALA A CA 1
ATOM 741 C C . ALA A 1 94 ? 14.653 -1.551 -11.500 1.00 71.62 94 ALA A C 1
ATOM 743 O O . ALA A 1 94 ? 13.825 -1.693 -10.601 1.00 71.62 94 ALA A O 1
ATOM 744 N N . VAL A 1 95 ? 15.599 -2.464 -11.755 1.00 76.12 95 VAL A N 1
ATOM 745 C CA . VAL A 1 95 ? 15.756 -3.702 -10.972 1.00 76.12 95 VAL A CA 1
ATOM 746 C C . VAL A 1 95 ? 16.090 -3.386 -9.514 1.00 76.12 95 VAL A C 1
ATOM 748 O O . VAL A 1 95 ? 15.460 -3.944 -8.623 1.00 76.12 95 VAL A O 1
ATOM 751 N N . PHE A 1 96 ? 17.014 -2.455 -9.247 1.00 78.44 96 PHE A N 1
ATOM 752 C CA . PHE A 1 96 ? 17.334 -2.048 -7.874 1.00 78.44 96 PHE A CA 1
ATOM 753 C C . PHE A 1 96 ? 16.114 -1.470 -7.140 1.00 78.44 96 PHE A C 1
ATOM 755 O O . PHE A 1 96 ? 15.811 -1.887 -6.024 1.00 78.44 96 PHE A O 1
ATOM 762 N N . SER A 1 97 ? 15.383 -0.550 -7.778 1.00 76.44 97 SER A N 1
ATOM 763 C CA . SER A 1 97 ? 14.180 0.067 -7.208 1.00 76.44 97 SER A CA 1
ATOM 764 C C . SER A 1 97 ? 13.099 -0.973 -6.900 1.00 76.44 97 SER A C 1
ATOM 766 O O . SER A 1 97 ? 12.566 -0.977 -5.791 1.00 76.44 97 SER A O 1
ATOM 768 N N . LEU A 1 98 ? 12.837 -1.910 -7.818 1.00 78.25 98 LEU A N 1
ATOM 769 C CA . LEU A 1 98 ? 11.868 -2.982 -7.588 1.00 78.25 98 LEU A CA 1
ATOM 770 C C . LEU A 1 98 ? 12.322 -3.986 -6.533 1.00 78.25 98 LEU A C 1
ATOM 772 O O . LEU A 1 98 ? 11.498 -4.399 -5.731 1.00 78.25 98 LEU A O 1
ATOM 776 N N . CYS A 1 99 ? 13.610 -4.328 -6.460 1.00 83.75 99 CYS A N 1
ATOM 777 C CA . CYS A 1 99 ? 14.133 -5.151 -5.368 1.00 83.75 99 CYS A CA 1
ATOM 778 C C . CYS A 1 99 ? 13.884 -4.497 -4.003 1.00 83.75 99 CYS A C 1
ATOM 780 O O . CYS A 1 99 ? 13.399 -5.158 -3.085 1.00 83.75 99 CYS A O 1
ATOM 782 N N . VAL A 1 100 ? 14.180 -3.198 -3.865 1.00 82.19 100 VAL A N 1
ATOM 783 C CA . VAL A 1 100 ? 13.919 -2.448 -2.624 1.00 82.19 100 VAL A CA 1
ATOM 784 C C . VAL A 1 100 ? 12.424 -2.433 -2.306 1.00 82.19 100 VAL A C 1
ATOM 786 O O . VAL A 1 100 ? 12.039 -2.656 -1.160 1.00 82.19 100 VAL A O 1
ATOM 789 N N . MET A 1 101 ? 11.573 -2.218 -3.311 1.00 81.81 101 MET A N 1
ATOM 790 C CA . MET A 1 101 ? 10.123 -2.249 -3.129 1.00 81.81 101 MET A CA 1
ATOM 791 C C . MET A 1 101 ? 9.610 -3.622 -2.692 1.00 81.81 101 MET A C 1
ATOM 793 O O . MET A 1 101 ? 8.912 -3.703 -1.687 1.00 81.81 101 MET A O 1
ATOM 797 N N . SER A 1 102 ? 9.981 -4.695 -3.391 1.00 85.31 102 SER A N 1
ATOM 798 C CA . SER A 1 102 ? 9.566 -6.059 -3.052 1.00 85.31 102 SER A CA 1
ATOM 799 C C . SER A 1 102 ? 10.049 -6.470 -1.660 1.00 85.31 102 SER A C 1
ATOM 801 O O . SER A 1 102 ? 9.324 -7.140 -0.927 1.00 85.31 102 SER A O 1
ATOM 803 N N . LEU A 1 103 ? 11.241 -6.021 -1.248 1.00 87.69 103 LEU A N 1
ATOM 804 C CA . LEU A 1 103 ? 11.730 -6.220 0.116 1.00 87.69 103 LEU A CA 1
ATOM 805 C C . LEU A 1 103 ? 10.852 -5.488 1.143 1.00 87.69 103 LEU A C 1
ATOM 807 O O . LEU A 1 103 ? 10.457 -6.085 2.143 1.00 87.69 103 LEU A O 1
ATOM 811 N N . LEU A 1 104 ? 10.519 -4.217 0.897 1.00 84.75 104 LEU A N 1
ATOM 812 C CA . LEU A 1 104 ? 9.637 -3.437 1.773 1.00 84.75 104 LEU A CA 1
ATOM 813 C C . LEU A 1 104 ? 8.232 -4.048 1.866 1.00 84.75 104 LEU A C 1
ATOM 815 O O . LEU A 1 104 ? 7.667 -4.103 2.957 1.00 84.75 104 LEU A O 1
ATOM 819 N N . GLU A 1 105 ? 7.685 -4.550 0.759 1.00 86.50 105 GLU A N 1
ATOM 820 C CA . GLU A 1 105 ? 6.401 -5.259 0.727 1.00 86.50 105 GLU A CA 1
ATOM 821 C C . GLU A 1 105 ? 6.437 -6.560 1.527 1.00 86.50 105 GLU A C 1
ATOM 823 O O . GLU A 1 105 ? 5.513 -6.835 2.294 1.00 86.50 105 GLU A O 1
ATOM 828 N N . ALA A 1 106 ? 7.512 -7.343 1.399 1.00 88.00 106 ALA A N 1
ATOM 829 C CA . ALA A 1 106 ? 7.689 -8.568 2.169 1.00 88.00 106 ALA A CA 1
ATOM 830 C C . ALA A 1 106 ? 7.769 -8.270 3.674 1.00 88.00 106 ALA A C 1
ATOM 832 O O . ALA A 1 106 ? 7.085 -8.915 4.472 1.00 88.00 106 ALA A O 1
ATOM 833 N N . VAL A 1 107 ? 8.541 -7.248 4.065 1.00 88.75 107 VAL A N 1
ATOM 834 C CA . VAL A 1 107 ? 8.628 -6.785 5.460 1.00 88.75 107 VAL A CA 1
ATOM 835 C C . VAL A 1 107 ? 7.264 -6.311 5.966 1.00 88.75 107 VAL A C 1
ATOM 837 O O . VAL A 1 107 ? 6.857 -6.691 7.066 1.00 88.75 107 VAL A O 1
ATOM 840 N N . ALA A 1 108 ? 6.524 -5.539 5.165 1.00 86.44 108 ALA A N 1
ATOM 841 C CA . ALA A 1 108 ? 5.177 -5.091 5.510 1.00 86.44 108 ALA A CA 1
ATOM 842 C C . ALA A 1 108 ? 4.227 -6.279 5.718 1.00 86.44 108 ALA A C 1
ATOM 844 O O . ALA A 1 108 ? 3.505 -6.324 6.714 1.00 86.44 108 ALA A O 1
ATOM 845 N N . LEU A 1 109 ? 4.249 -7.267 4.820 1.00 88.38 109 LEU A N 1
ATOM 846 C CA . LEU A 1 109 ? 3.409 -8.459 4.918 1.00 88.38 109 LEU A CA 1
ATOM 847 C C . LEU A 1 109 ? 3.706 -9.254 6.196 1.00 88.38 109 LEU A C 1
ATOM 849 O O . LEU A 1 109 ? 2.776 -9.602 6.926 1.00 88.38 109 LEU A O 1
ATOM 853 N N . VAL A 1 110 ? 4.986 -9.488 6.506 1.00 90.75 110 VAL A N 1
ATOM 854 C CA . VAL A 1 110 ? 5.398 -10.150 7.755 1.00 90.75 110 VAL A CA 1
ATOM 855 C C . VAL A 1 110 ? 4.899 -9.363 8.966 1.00 90.75 110 VAL A C 1
ATOM 857 O O . VAL A 1 110 ? 4.306 -9.948 9.874 1.00 90.75 110 VAL A O 1
ATOM 860 N N . TYR A 1 111 ? 5.058 -8.038 8.958 1.00 89.38 111 TYR A N 1
ATOM 861 C CA . TYR A 1 111 ? 4.564 -7.173 10.029 1.00 89.38 111 TYR A CA 1
ATOM 862 C C . TYR A 1 111 ? 3.045 -7.303 10.222 1.00 89.38 111 TYR A C 1
ATOM 864 O O . TYR A 1 111 ? 2.580 -7.467 11.351 1.00 89.38 111 TYR A O 1
ATOM 872 N N . PHE A 1 112 ? 2.262 -7.310 9.138 1.00 87.06 112 PHE A N 1
ATOM 873 C CA . PHE A 1 112 ? 0.809 -7.496 9.202 1.00 87.06 112 PHE A CA 1
ATOM 874 C C . PHE A 1 112 ? 0.400 -8.868 9.749 1.00 87.06 112 PHE A C 1
ATOM 876 O O . PHE A 1 112 ? -0.554 -8.951 10.528 1.00 87.06 112 PHE A O 1
ATOM 883 N N . VAL A 1 113 ? 1.109 -9.938 9.378 1.00 88.44 113 VAL A N 1
ATOM 884 C CA . VAL A 1 113 ? 0.847 -11.293 9.893 1.00 88.44 113 VAL A CA 1
ATOM 885 C C . VAL A 1 113 ? 1.144 -11.370 11.390 1.00 88.44 113 VAL A C 1
ATOM 887 O O . VAL A 1 113 ? 0.305 -11.854 12.153 1.00 88.44 113 VAL A O 1
ATOM 890 N N . VAL A 1 114 ? 2.288 -10.839 11.831 1.00 89.44 114 VAL A N 1
ATOM 891 C CA . VAL A 1 114 ? 2.654 -10.783 13.257 1.00 89.44 114 VAL A CA 1
ATOM 892 C C . VAL A 1 114 ? 1.636 -9.958 14.045 1.00 89.44 114 VAL A C 1
ATOM 894 O O . VAL A 1 114 ? 1.189 -10.376 15.115 1.00 89.44 114 VAL A O 1
ATOM 897 N N . LEU A 1 115 ? 1.211 -8.814 13.504 1.00 86.50 115 LEU A N 1
ATOM 898 C CA . LEU A 1 115 ? 0.195 -7.970 14.126 1.00 86.50 115 LEU A CA 1
ATOM 899 C C . LEU A 1 115 ? -1.150 -8.706 14.244 1.00 86.50 115 LEU A C 1
ATOM 901 O O . LEU A 1 115 ? -1.806 -8.611 15.283 1.00 86.50 115 LEU A O 1
ATOM 905 N N . LEU A 1 116 ? -1.547 -9.489 13.233 1.00 86.31 116 LEU A N 1
ATOM 906 C CA . LEU A 1 116 ? -2.776 -10.284 13.284 1.00 86.31 116 LEU A CA 1
ATOM 907 C C . LEU A 1 116 ? -2.692 -11.354 14.374 1.00 86.31 116 LEU A C 1
ATOM 909 O O . LEU A 1 116 ? -3.622 -11.477 15.170 1.00 86.31 116 LEU A O 1
ATOM 913 N N . GLN A 1 117 ? -1.586 -12.097 14.430 1.00 88.25 117 GLN A N 1
ATOM 914 C CA . GLN A 1 117 ? -1.369 -13.130 15.445 1.00 88.25 117 GLN A CA 1
ATOM 915 C C . GLN A 1 117 ? -1.363 -12.534 16.856 1.00 88.25 117 GLN A C 1
ATOM 917 O O . GLN A 1 117 ? -1.995 -13.078 17.761 1.00 88.25 117 GLN A O 1
ATOM 922 N N . SER A 1 118 ? -0.710 -11.383 17.040 1.00 86.62 118 SER A N 1
ATOM 923 C CA . SER A 1 118 ? -0.711 -10.646 18.306 1.00 86.62 118 SER A CA 1
ATOM 924 C C . SER A 1 118 ? -2.129 -10.230 18.718 1.00 86.62 118 SER A C 1
ATOM 926 O O . SER A 1 118 ? -2.546 -10.477 19.852 1.00 86.62 118 SER A O 1
ATOM 928 N N . ASN A 1 119 ? -2.911 -9.686 17.780 1.00 83.25 119 ASN A N 1
ATOM 929 C CA . ASN A 1 119 ? -4.294 -9.275 18.029 1.00 83.25 119 ASN A CA 1
ATOM 930 C C . ASN A 1 119 ? -5.214 -10.469 18.336 1.00 83.25 119 ASN A C 1
ATOM 932 O O . ASN A 1 119 ? -6.033 -10.387 19.248 1.00 83.25 119 ASN A O 1
ATOM 936 N N . GLN A 1 120 ? -5.057 -11.595 17.634 1.00 84.50 120 GLN A N 1
ATOM 937 C CA . GLN A 1 120 ? -5.800 -12.832 17.906 1.00 84.50 120 GLN A CA 1
ATOM 938 C C . GLN A 1 120 ? -5.438 -13.425 19.270 1.00 84.50 120 GLN A C 1
ATOM 940 O O . GLN A 1 120 ? -6.321 -13.822 20.027 1.00 84.50 120 GLN A O 1
ATOM 945 N N . ARG A 1 121 ? -4.147 -13.450 19.618 1.00 84.88 121 ARG A N 1
ATOM 946 C CA . ARG A 1 121 ? -3.692 -13.946 20.920 1.00 84.88 121 ARG A CA 1
ATOM 947 C C . ARG A 1 121 ? -4.236 -13.088 22.059 1.00 84.88 121 ARG A C 1
ATOM 949 O O . ARG A 1 121 ? -4.695 -13.633 23.058 1.00 84.88 121 ARG A O 1
ATOM 956 N N . ARG A 1 122 ? -4.234 -11.761 21.897 1.00 78.25 122 ARG A N 1
ATOM 957 C CA . ARG A 1 122 ? -4.872 -10.834 22.846 1.00 78.25 122 ARG A CA 1
ATOM 958 C C . ARG A 1 122 ? -6.371 -11.085 22.970 1.00 78.25 122 ARG A C 1
ATOM 960 O O . ARG A 1 122 ? -6.859 -11.165 24.088 1.00 78.25 122 ARG A O 1
ATOM 967 N N . GLN A 1 123 ? -7.065 -11.301 21.852 1.00 77.12 123 GLN A N 1
ATOM 968 C CA . GLN A 1 123 ? -8.496 -11.608 21.846 1.00 77.12 123 GLN A CA 1
ATOM 969 C C . GLN A 1 123 ? -8.821 -12.871 22.656 1.00 77.12 123 GLN A C 1
ATOM 971 O O . GLN A 1 123 ? -9.754 -12.861 23.455 1.00 77.12 123 GLN A O 1
ATOM 976 N N . VAL A 1 124 ? -8.047 -13.946 22.476 1.00 79.69 124 VAL A N 1
ATOM 977 C CA . VAL A 1 124 ? -8.233 -15.199 23.228 1.00 79.69 124 VAL A CA 1
ATOM 978 C C . VAL A 1 124 ? -7.898 -15.002 24.707 1.00 79.69 124 VAL A C 1
ATOM 980 O O . VAL A 1 124 ? -8.678 -15.405 25.567 1.00 79.69 124 VAL A O 1
ATOM 983 N N . ASN A 1 125 ? -6.781 -14.337 25.011 1.00 78.06 125 ASN A N 1
ATOM 984 C CA . ASN A 1 125 ? -6.366 -14.089 26.391 1.00 78.06 125 ASN A CA 1
ATOM 985 C C . ASN A 1 125 ? -7.377 -13.226 27.157 1.00 78.06 125 ASN A C 1
ATOM 987 O O . ASN A 1 125 ? -7.676 -13.541 28.301 1.00 78.06 125 ASN A O 1
ATOM 991 N N . GLU A 1 126 ? -7.928 -12.170 26.556 1.00 73.25 126 GLU A N 1
ATOM 992 C CA . GLU A 1 126 ? -8.961 -11.345 27.199 1.00 73.25 126 GLU A CA 1
ATOM 993 C C . GLU A 1 126 ? -10.268 -12.113 27.406 1.00 73.25 126 GLU A C 1
ATOM 995 O O . GLU A 1 126 ? -10.917 -11.948 28.438 1.00 73.25 126 GLU A O 1
ATOM 1000 N N . PHE A 1 127 ? -10.648 -12.976 26.460 1.00 71.25 127 PHE A N 1
ATOM 1001 C CA . PHE A 1 127 ? -11.857 -13.786 26.586 1.00 71.25 127 PHE A CA 1
ATOM 1002 C C . PHE A 1 127 ? -11.752 -14.814 27.722 1.00 71.25 127 PHE A C 1
ATOM 1004 O O . PHE A 1 127 ? -12.732 -15.034 28.429 1.00 71.25 127 PHE A O 1
ATOM 1011 N N . VAL A 1 128 ? -10.568 -15.409 27.912 1.00 71.81 128 VAL A N 1
ATOM 1012 C CA . VAL A 1 128 ? -10.311 -16.420 28.951 1.00 71.81 128 VAL A CA 1
ATOM 1013 C C . VAL A 1 128 ? -10.023 -15.791 30.320 1.00 71.81 128 VAL A C 1
ATOM 1015 O O . VAL A 1 128 ? -10.555 -16.269 31.317 1.00 71.81 128 VAL A O 1
ATOM 1018 N N . ASN A 1 129 ? -9.215 -14.723 30.396 1.00 64.25 129 ASN A N 1
ATOM 1019 C CA . ASN A 1 129 ? -8.755 -14.177 31.680 1.00 64.25 129 ASN A CA 1
ATOM 1020 C C . ASN A 1 129 ? -9.677 -13.125 32.301 1.00 64.25 129 ASN A C 1
ATOM 1022 O O . ASN A 1 129 ? -9.572 -12.921 33.504 1.00 64.25 129 ASN A O 1
ATOM 1026 N N . ASN A 1 130 ? -10.534 -12.420 31.548 1.00 54.31 130 ASN A N 1
ATOM 1027 C CA . ASN A 1 130 ? -11.344 -11.345 32.135 1.00 54.31 130 ASN A CA 1
ATOM 1028 C C . ASN A 1 130 ? -12.673 -11.095 31.397 1.00 54.31 130 ASN A C 1
ATOM 1030 O O . ASN A 1 130 ? -12.746 -10.435 30.357 1.00 54.31 130 ASN A O 1
ATOM 1034 N N . ALA A 1 131 ? -13.779 -11.491 32.034 1.00 53.75 131 ALA A N 1
ATOM 1035 C CA . ALA A 1 131 ? -15.137 -11.044 31.701 1.00 53.75 131 ALA A CA 1
ATOM 1036 C C . ALA A 1 131 ? -15.434 -9.581 32.125 1.00 53.75 131 ALA A C 1
ATOM 1038 O O . ALA A 1 131 ? -16.571 -9.135 32.032 1.00 53.75 131 ALA A O 1
ATOM 1039 N N . MET A 1 132 ? -14.414 -8.841 32.578 1.00 47.94 132 MET A N 1
ATOM 1040 C CA . MET A 1 132 ? -14.494 -7.492 33.163 1.00 47.94 132 MET A CA 1
ATOM 1041 C C . MET A 1 132 ? -14.015 -6.361 32.231 1.00 47.94 132 MET A C 1
ATOM 1043 O O . MET A 1 132 ? -13.869 -5.222 32.664 1.00 47.94 132 MET A O 1
ATOM 1047 N N . HIS A 1 133 ? -13.761 -6.646 30.950 1.00 53.41 133 HIS A N 1
ATOM 1048 C CA . HIS A 1 133 ? -13.448 -5.605 29.965 1.00 53.41 133 HIS A CA 1
ATOM 1049 C C . HIS A 1 133 ? -14.721 -4.973 29.387 1.00 53.41 133 HIS A C 1
ATOM 1051 O O . HIS A 1 133 ? -15.688 -5.667 29.064 1.00 53.41 133 HIS A O 1
ATOM 1057 N N . THR A 1 134 ? -14.712 -3.645 29.254 1.00 63.06 134 THR A N 1
ATOM 1058 C CA . THR A 1 134 ? -15.822 -2.847 28.719 1.00 63.06 134 THR A CA 1
ATOM 1059 C C . THR A 1 134 ? -16.175 -3.302 27.297 1.00 63.06 134 THR A C 1
ATOM 1061 O O . THR A 1 134 ? -15.301 -3.583 26.477 1.00 63.06 134 THR A O 1
ATOM 1064 N N . LEU A 1 135 ? -17.478 -3.386 26.994 1.00 67.19 135 LEU A N 1
ATOM 1065 C CA . LEU A 1 135 ? -18.031 -3.879 25.718 1.00 67.19 135 LEU A CA 1
ATOM 1066 C C . LEU A 1 135 ? -17.351 -3.250 24.479 1.00 67.19 135 LEU A C 1
ATOM 1068 O O . LEU A 1 135 ? -17.189 -3.899 23.445 1.00 67.19 135 LEU A O 1
ATOM 1072 N N . THR A 1 136 ? -16.921 -1.994 24.616 1.00 68.94 136 THR A N 1
ATOM 1073 C CA . THR A 1 136 ? -16.226 -1.193 23.604 1.00 68.94 136 THR A CA 1
ATOM 1074 C C . THR A 1 136 ? -14.882 -1.787 23.174 1.00 68.94 136 THR A C 1
ATOM 1076 O O . THR A 1 136 ? -14.578 -1.804 21.982 1.00 68.94 136 THR A O 1
ATOM 1079 N N . GLU A 1 137 ? -14.091 -2.324 24.104 1.00 69.12 137 GLU A N 1
ATOM 1080 C CA . GLU A 1 137 ? -12.742 -2.838 23.819 1.00 69.12 137 GLU A CA 1
ATOM 1081 C C . GLU A 1 137 ? -12.806 -4.106 22.958 1.00 69.12 137 GLU A C 1
ATOM 1083 O O . GLU A 1 137 ? -12.129 -4.225 21.932 1.00 69.12 137 GLU A O 1
ATOM 1088 N N . ARG A 1 138 ? -13.728 -5.012 23.305 1.00 73.62 138 ARG A N 1
ATOM 1089 C CA . ARG A 1 138 ? -14.000 -6.235 22.536 1.00 73.62 138 ARG A CA 1
ATOM 1090 C C . ARG A 1 138 ? -14.472 -5.913 21.122 1.00 73.62 138 ARG A C 1
ATOM 1092 O O . ARG A 1 138 ? -14.043 -6.562 20.167 1.00 73.62 138 ARG A O 1
ATOM 1099 N N . TYR A 1 139 ? -15.323 -4.896 20.986 1.00 76.69 139 TYR A N 1
ATOM 1100 C CA . TYR A 1 139 ? -15.817 -4.449 19.689 1.00 76.69 139 TYR A CA 1
ATOM 1101 C C . TYR A 1 139 ? -14.691 -3.883 18.808 1.00 76.69 139 TYR A C 1
ATOM 1103 O O . TYR A 1 139 ? -14.559 -4.286 17.652 1.00 76.69 139 TYR A O 1
ATOM 1111 N N . GLN A 1 140 ? -13.837 -3.010 19.352 1.00 74.88 140 GLN A N 1
ATOM 1112 C CA . GLN A 1 140 ? -12.703 -2.434 18.617 1.00 74.88 140 GLN A CA 1
ATOM 1113 C C . GLN A 1 140 ? -11.689 -3.499 18.183 1.00 74.88 140 GLN A C 1
ATOM 1115 O O . GLN A 1 140 ? -11.225 -3.486 17.040 1.00 74.88 140 GLN A O 1
ATOM 1120 N N . LEU A 1 141 ? -11.367 -4.453 19.062 1.00 76.75 141 LEU A N 1
ATOM 1121 C CA . LEU A 1 141 ? -10.447 -5.542 18.738 1.00 76.75 141 LEU A CA 1
ATOM 1122 C C . LEU A 1 141 ? -11.029 -6.468 17.658 1.00 76.75 141 LEU A C 1
ATOM 1124 O O . LEU A 1 141 ? -10.330 -6.820 16.706 1.00 76.75 141 LEU A O 1
ATOM 1128 N N . GLN A 1 142 ? -12.316 -6.817 17.758 1.00 80.19 142 GLN A N 1
ATOM 1129 C CA . GLN A 1 142 ? -13.001 -7.636 16.756 1.00 80.19 142 GLN A CA 1
ATOM 1130 C C . GLN A 1 142 ? -13.069 -6.937 15.391 1.00 80.19 142 GLN A C 1
ATOM 1132 O O . GLN A 1 142 ? -12.862 -7.587 14.361 1.00 80.19 142 GLN A O 1
ATOM 1137 N N . GLU A 1 143 ? -13.319 -5.628 15.372 1.00 78.38 143 GLU A N 1
ATOM 1138 C CA . GLU A 1 143 ? -13.342 -4.844 14.137 1.00 78.38 143 GLU A CA 1
ATOM 1139 C C . GLU A 1 143 ? -11.941 -4.730 13.518 1.00 78.38 143 GLU A C 1
ATOM 1141 O O . GLU A 1 143 ? -11.776 -4.980 12.323 1.00 78.38 143 GLU A O 1
ATOM 1146 N N . ASN A 1 144 ? -10.902 -4.484 14.322 1.00 81.38 144 ASN A N 1
ATOM 1147 C CA . ASN A 1 144 ? -9.518 -4.470 13.840 1.00 81.38 144 ASN A CA 1
ATOM 1148 C C . ASN A 1 144 ? -9.105 -5.822 13.235 1.00 81.38 144 ASN A C 1
ATOM 1150 O O . ASN A 1 144 ? -8.551 -5.856 12.136 1.00 81.38 144 ASN A O 1
ATOM 1154 N N . VAL A 1 145 ? -9.432 -6.946 13.884 1.00 82.81 145 VAL A N 1
ATOM 1155 C CA . VAL A 1 145 ? -9.166 -8.291 13.336 1.00 82.81 145 VAL A CA 1
ATOM 1156 C C . VAL A 1 145 ? -9.940 -8.528 12.034 1.00 82.81 145 VAL A C 1
ATOM 1158 O O . VAL A 1 145 ? -9.388 -9.101 11.090 1.00 82.81 145 VAL A O 1
ATOM 1161 N N . ARG A 1 146 ? -11.201 -8.080 11.943 1.00 83.25 146 ARG A N 1
ATOM 1162 C CA . ARG A 1 146 ? -12.010 -8.186 10.716 1.00 83.25 146 ARG A CA 1
ATOM 1163 C C . ARG A 1 146 ? -11.383 -7.403 9.562 1.00 83.25 146 ARG A C 1
ATOM 1165 O O . ARG A 1 146 ? -11.240 -7.961 8.476 1.00 83.25 146 ARG A O 1
ATOM 1172 N N . ILE A 1 147 ? -10.989 -6.152 9.794 1.00 82.12 147 ILE A N 1
ATOM 1173 C CA . ILE A 1 147 ? -10.354 -5.301 8.777 1.00 82.12 147 ILE A CA 1
ATOM 1174 C C . ILE A 1 147 ? -9.019 -5.907 8.336 1.00 82.12 147 ILE A C 1
ATOM 1176 O O . ILE A 1 147 ? -8.765 -6.024 7.138 1.00 82.12 147 ILE A O 1
ATOM 1180 N N . MET A 1 148 ? -8.193 -6.373 9.276 1.00 82.81 148 MET A N 1
ATOM 1181 C CA . MET A 1 148 ? -6.910 -7.001 8.951 1.00 82.81 148 MET A CA 1
ATOM 1182 C C . MET A 1 148 ? -7.064 -8.262 8.093 1.00 82.81 148 MET A C 1
ATOM 1184 O O . MET A 1 148 ? -6.271 -8.462 7.177 1.00 82.81 148 MET A O 1
ATOM 1188 N N . ARG A 1 149 ? -8.103 -9.082 8.312 1.00 83.25 149 ARG A N 1
ATOM 1189 C CA . ARG A 1 149 ? -8.391 -10.242 7.443 1.00 83.25 149 ARG A CA 1
ATOM 1190 C C . ARG A 1 149 ? -8.753 -9.863 6.010 1.00 83.25 149 ARG A C 1
ATOM 1192 O O . ARG A 1 149 ? -8.586 -10.693 5.126 1.00 83.25 149 ARG A O 1
ATOM 1199 N N . ILE A 1 150 ? -9.263 -8.655 5.777 1.00 82.38 150 ILE A N 1
ATOM 1200 C CA . ILE A 1 150 ? -9.549 -8.146 4.427 1.00 82.38 150 ILE A CA 1
ATOM 1201 C C . ILE A 1 150 ? -8.281 -7.539 3.816 1.00 82.38 150 ILE A C 1
ATOM 1203 O O . ILE A 1 150 ? -8.012 -7.712 2.628 1.00 82.38 150 ILE A O 1
ATOM 1207 N N . LEU A 1 151 ? -7.486 -6.850 4.634 1.00 82.00 151 LEU A N 1
ATOM 1208 C CA . LEU A 1 151 ? -6.291 -6.141 4.198 1.00 82.00 151 LEU A CA 1
ATOM 1209 C C . LEU A 1 151 ? -5.119 -7.081 3.872 1.00 82.00 151 LEU A C 1
ATOM 1211 O O . LEU A 1 151 ? -4.428 -6.854 2.884 1.00 82.00 151 LEU A O 1
ATOM 1215 N N . ILE A 1 152 ? -4.914 -8.154 4.646 1.00 85.50 152 ILE A N 1
ATOM 1216 C CA . ILE A 1 152 ? -3.803 -9.102 4.441 1.00 85.50 152 ILE A CA 1
ATOM 1217 C C . ILE A 1 152 ? -3.841 -9.754 3.054 1.00 85.50 152 ILE A C 1
ATOM 1219 O O . ILE A 1 152 ? -2.846 -9.615 2.345 1.00 85.50 152 ILE A O 1
ATOM 1223 N N . PRO A 1 153 ? -4.954 -10.377 2.605 1.00 84.50 153 PRO A N 1
ATOM 1224 C CA . PRO A 1 153 ? -5.046 -10.915 1.249 1.00 84.50 153 PRO A CA 1
ATOM 1225 C C . PRO A 1 153 ? -4.725 -9.862 0.193 1.00 84.50 153 PRO A C 1
ATOM 1227 O O . PRO A 1 153 ? -4.140 -10.184 -0.835 1.00 84.50 153 PRO A O 1
ATOM 1230 N N . SER A 1 154 ? -5.060 -8.599 0.470 1.00 82.69 154 SER A N 1
ATOM 1231 C CA . SER A 1 154 ? -4.790 -7.519 -0.463 1.00 82.69 154 SER A CA 1
ATOM 1232 C C . SER A 1 154 ? -3.317 -7.232 -0.653 1.00 82.69 154 SER A C 1
ATOM 1234 O O . SER A 1 154 ? -2.819 -7.183 -1.776 1.00 82.69 154 SER A O 1
ATOM 1236 N N . ILE A 1 155 ? -2.618 -7.085 0.468 1.00 83.31 155 ILE A N 1
ATOM 1237 C CA . ILE A 1 155 ? -1.180 -6.849 0.492 1.00 83.31 155 ILE A CA 1
ATOM 1238 C C . ILE A 1 155 ? -0.450 -8.068 -0.074 1.00 83.31 155 ILE A C 1
ATOM 1240 O O . ILE A 1 155 ? 0.517 -7.904 -0.808 1.00 83.31 155 ILE A O 1
ATOM 1244 N N . THR A 1 156 ? -0.934 -9.286 0.194 1.00 86.56 156 THR A N 1
ATOM 1245 C CA . THR A 1 156 ? -0.383 -10.508 -0.405 1.00 86.56 156 THR A CA 1
ATOM 1246 C C . THR A 1 156 ? -0.499 -10.492 -1.926 1.00 86.56 156 THR A C 1
ATOM 1248 O O . THR A 1 156 ? 0.492 -10.757 -2.597 1.00 86.56 156 THR A O 1
ATOM 1251 N N . VAL A 1 157 ? -1.665 -10.151 -2.489 1.00 84.94 157 VAL A N 1
ATOM 1252 C CA . VAL A 1 157 ? -1.818 -10.053 -3.950 1.00 84.94 157 VAL A CA 1
ATOM 1253 C C . VAL A 1 157 ? -0.905 -8.968 -4.518 1.00 84.94 157 VAL A C 1
ATOM 1255 O O . VAL A 1 157 ? -0.224 -9.220 -5.509 1.00 84.94 157 VAL A O 1
ATOM 1258 N N . HIS A 1 158 ? -0.827 -7.803 -3.870 1.00 83.00 158 HIS A N 1
ATOM 1259 C CA . HIS A 1 158 ? 0.074 -6.729 -4.291 1.00 83.00 158 HIS A CA 1
ATOM 1260 C C . HIS A 1 158 ? 1.542 -7.185 -4.310 1.00 83.00 158 HIS A C 1
ATOM 1262 O O . HIS A 1 158 ? 2.215 -7.020 -5.323 1.00 83.00 158 HIS A O 1
ATOM 1268 N N . ALA A 1 159 ? 2.002 -7.853 -3.249 1.00 85.44 159 ALA A N 1
ATOM 1269 C CA . ALA A 1 159 ? 3.358 -8.390 -3.155 1.00 85.44 159 ALA A CA 1
ATOM 1270 C C . ALA A 1 159 ? 3.635 -9.478 -4.208 1.00 85.44 159 ALA A C 1
ATOM 1272 O O . ALA A 1 159 ? 4.702 -9.496 -4.818 1.00 85.44 159 ALA A O 1
ATOM 1273 N N . VAL A 1 160 ? 2.675 -10.375 -4.472 1.00 87.38 160 VAL A N 1
ATOM 1274 C CA . VAL A 1 160 ? 2.812 -11.407 -5.517 1.00 87.38 160 VAL A CA 1
ATOM 1275 C C . VAL A 1 160 ? 2.921 -10.768 -6.902 1.00 87.38 160 VAL A C 1
ATOM 1277 O O . VAL A 1 160 ? 3.794 -11.149 -7.681 1.00 87.38 160 VAL A O 1
ATOM 1280 N N . LEU A 1 161 ? 2.084 -9.773 -7.207 1.00 83.31 161 LEU A N 1
ATOM 1281 C CA . LEU A 1 161 ? 2.152 -9.036 -8.472 1.00 83.31 161 LEU A CA 1
ATOM 1282 C C . LEU A 1 161 ? 3.469 -8.260 -8.608 1.00 83.31 161 LEU A C 1
ATOM 1284 O O . LEU A 1 161 ? 4.089 -8.301 -9.671 1.00 83.31 161 LEU A O 1
ATOM 1288 N N . GLY A 1 162 ? 3.932 -7.619 -7.531 1.00 80.75 162 GLY A N 1
ATOM 1289 C CA . GLY A 1 162 ? 5.230 -6.947 -7.476 1.00 80.75 162 GLY A CA 1
ATOM 1290 C C . GLY A 1 162 ? 6.390 -7.903 -7.763 1.00 80.75 162 GLY A C 1
ATOM 1291 O O . GLY A 1 162 ? 7.240 -7.617 -8.609 1.00 80.75 162 GLY A O 1
ATOM 1292 N N . MET A 1 163 ? 6.377 -9.088 -7.146 1.00 85.44 163 MET A N 1
ATOM 1293 C CA . MET A 1 163 ? 7.367 -10.142 -7.389 1.00 85.44 163 MET A CA 1
ATOM 1294 C C . MET A 1 163 ? 7.332 -10.664 -8.830 1.00 85.44 163 MET A C 1
ATOM 1296 O O . MET A 1 163 ? 8.389 -10.849 -9.432 1.00 85.44 163 MET A O 1
ATOM 1300 N N . LEU A 1 164 ? 6.148 -10.863 -9.419 1.00 85.31 164 LEU A N 1
ATOM 1301 C CA . LEU A 1 164 ? 6.019 -11.248 -10.831 1.00 85.31 164 LEU A CA 1
ATOM 1302 C C . LEU A 1 164 ? 6.585 -10.171 -11.768 1.00 85.31 164 LEU A C 1
ATOM 1304 O O . LEU A 1 164 ? 7.263 -10.502 -12.746 1.00 85.31 164 LEU A O 1
ATOM 1308 N N . GLY A 1 165 ? 6.359 -8.892 -11.455 1.00 80.00 165 GLY A N 1
ATOM 1309 C CA . GLY A 1 165 ? 6.960 -7.766 -12.172 1.00 80.00 165 GLY A CA 1
ATOM 1310 C C . GLY A 1 165 ? 8.488 -7.768 -12.082 1.00 80.00 165 GLY A C 1
ATOM 1311 O O . GLY A 1 165 ? 9.168 -7.658 -13.105 1.00 80.00 165 GLY A O 1
ATOM 1312 N N . LEU A 1 166 ? 9.036 -7.977 -10.880 1.00 83.31 166 LEU A N 1
ATOM 1313 C CA . LEU A 1 166 ? 10.480 -8.083 -10.655 1.00 83.31 166 LEU A CA 1
ATOM 1314 C C . LEU A 1 166 ? 11.094 -9.256 -11.433 1.00 83.31 166 LEU A C 1
ATOM 1316 O O . LEU A 1 166 ? 12.083 -9.066 -12.139 1.00 83.31 166 LEU A O 1
ATOM 1320 N N . ILE A 1 167 ? 10.495 -10.449 -11.356 1.00 85.06 167 ILE A N 1
ATOM 1321 C CA . ILE A 1 167 ? 10.950 -11.640 -12.093 1.00 85.06 167 ILE A CA 1
ATOM 1322 C C . ILE A 1 167 ? 10.939 -11.370 -13.601 1.00 85.06 167 ILE A C 1
ATOM 1324 O O . ILE A 1 167 ? 11.920 -11.664 -14.283 1.00 85.06 167 ILE A O 1
ATOM 1328 N N . SER A 1 168 ? 9.872 -10.758 -14.117 1.00 81.12 168 SER A N 1
ATOM 1329 C CA . SER A 1 168 ? 9.747 -10.435 -15.544 1.00 81.12 168 SER A CA 1
ATOM 1330 C C . SER A 1 168 ? 10.861 -9.498 -16.021 1.00 81.12 168 SER A C 1
ATOM 1332 O O . SER A 1 168 ? 11.439 -9.718 -17.087 1.00 81.12 168 SER A O 1
ATOM 1334 N N . LEU A 1 169 ? 11.220 -8.489 -15.220 1.00 76.31 169 LEU A N 1
ATOM 1335 C CA . LEU A 1 169 ? 12.320 -7.579 -15.549 1.00 76.31 169 LEU A CA 1
ATOM 1336 C C . LEU A 1 169 ? 13.704 -8.195 -15.358 1.00 76.31 169 LEU A C 1
ATOM 1338 O O . LEU A 1 169 ? 14.613 -7.863 -16.115 1.00 76.31 169 LEU A O 1
ATOM 1342 N N . LEU A 1 170 ? 13.884 -9.094 -14.390 1.00 81.81 170 LEU A N 1
ATOM 1343 C CA . LEU A 1 170 ? 15.129 -9.851 -14.247 1.00 81.81 170 LEU A CA 1
ATOM 1344 C C . LEU A 1 170 ? 15.359 -10.748 -15.464 1.00 81.81 170 LEU A C 1
ATOM 1346 O O . LEU A 1 170 ? 16.451 -10.736 -16.031 1.00 81.81 170 LEU A O 1
ATOM 1350 N N . ILE A 1 171 ? 14.321 -11.458 -15.913 1.00 81.44 171 ILE A N 1
ATOM 1351 C CA . ILE A 1 171 ? 14.359 -12.250 -17.149 1.00 81.44 171 ILE A CA 1
ATOM 1352 C C . ILE A 1 171 ? 14.705 -11.344 -18.335 1.00 81.44 171 ILE A C 1
ATOM 1354 O O . ILE A 1 171 ? 15.620 -11.659 -19.094 1.00 81.44 171 ILE A O 1
ATOM 1358 N N . PHE A 1 172 ? 14.052 -10.186 -18.456 1.00 75.38 172 PHE A N 1
ATOM 1359 C CA . PHE A 1 172 ? 14.366 -9.209 -19.499 1.00 75.38 172 PHE A CA 1
ATOM 1360 C C . PHE A 1 172 ? 15.828 -8.739 -19.445 1.00 75.38 172 PHE A C 1
ATOM 1362 O O . PHE A 1 172 ? 16.501 -8.722 -20.473 1.00 75.38 172 PHE A O 1
ATOM 1369 N N . ALA A 1 173 ? 16.353 -8.408 -18.263 1.00 74.44 173 ALA A N 1
ATOM 1370 C CA . ALA A 1 173 ? 17.733 -7.957 -18.091 1.00 74.44 173 ALA A CA 1
ATOM 1371 C C . ALA A 1 173 ? 18.760 -9.046 -18.459 1.00 74.44 173 ALA A C 1
ATOM 1373 O O . ALA A 1 173 ? 19.808 -8.736 -19.030 1.00 74.44 173 ALA A O 1
ATOM 1374 N N . ILE A 1 174 ? 18.457 -10.316 -18.166 1.00 78.75 174 ILE A N 1
ATOM 1375 C CA . ILE A 1 174 ? 19.295 -11.467 -18.535 1.00 78.75 174 ILE A CA 1
ATOM 1376 C C . ILE A 1 174 ? 19.248 -11.709 -20.051 1.00 78.75 174 ILE A C 1
ATOM 1378 O O . ILE A 1 174 ? 20.298 -11.868 -20.679 1.00 78.75 174 ILE A O 1
ATOM 1382 N N . ILE A 1 175 ? 18.055 -11.693 -20.658 1.00 75.12 175 ILE A N 1
ATOM 1383 C CA . ILE A 1 175 ? 17.868 -11.885 -22.108 1.00 75.12 175 ILE A CA 1
ATOM 1384 C C . ILE A 1 175 ? 18.530 -10.752 -22.894 1.00 75.12 175 ILE A C 1
ATOM 1386 O O . ILE A 1 175 ? 19.247 -11.010 -23.856 1.00 75.12 175 ILE A O 1
ATOM 1390 N N . HIS A 1 176 ? 18.360 -9.502 -22.457 1.00 70.19 176 HIS A N 1
ATOM 1391 C CA . HIS A 1 176 ? 18.974 -8.341 -23.102 1.00 70.19 176 HIS A CA 1
ATOM 1392 C C . HIS A 1 176 ? 20.506 -8.426 -23.124 1.00 70.19 176 HIS A C 1
ATOM 1394 O O . HIS A 1 176 ? 21.140 -7.946 -24.057 1.00 70.19 176 HIS A O 1
ATOM 1400 N N . ARG A 1 177 ? 21.112 -9.074 -22.122 1.00 70.94 177 ARG A N 1
ATOM 1401 C CA . ARG A 1 177 ? 22.559 -9.315 -22.089 1.00 70.94 177 ARG A CA 1
ATOM 1402 C C . ARG A 1 177 ? 23.006 -10.456 -23.014 1.00 70.94 177 ARG A C 1
ATOM 1404 O O . ARG A 1 177 ? 24.190 -10.523 -23.328 1.00 70.94 177 ARG A O 1
ATOM 1411 N N . SER A 1 178 ? 22.110 -11.365 -23.402 1.00 70.06 178 SER A N 1
ATOM 1412 C C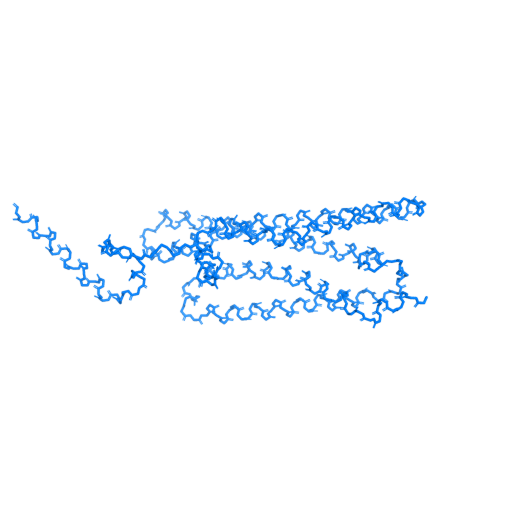A . SER A 1 178 ? 22.466 -12.652 -24.022 1.00 70.06 178 SER A CA 1
ATOM 1413 C C . SER A 1 178 ? 21.985 -12.859 -25.464 1.00 70.06 178 SER A C 1
ATOM 1415 O O . SER A 1 178 ? 22.467 -13.795 -26.098 1.00 70.06 178 SER A O 1
ATOM 1417 N N . VAL A 1 179 ? 21.076 -12.039 -26.009 1.00 60.69 179 VAL A N 1
ATOM 1418 C CA . VAL A 1 179 ? 20.365 -12.356 -27.269 1.00 60.69 179 VAL A CA 1
ATOM 1419 C C . VAL A 1 179 ? 20.284 -11.174 -28.250 1.00 60.69 179 VAL A C 1
ATOM 1421 O O . VAL A 1 179 ? 20.176 -10.022 -27.838 1.00 60.69 179 VAL A O 1
ATOM 1424 N N . GLU A 1 180 ? 20.268 -11.479 -29.558 1.00 64.81 180 GLU A N 1
ATOM 1425 C CA . GLU A 1 180 ? 19.941 -10.560 -30.665 1.00 64.81 180 GLU A CA 1
ATOM 1426 C C . GLU A 1 180 ? 18.641 -9.756 -30.435 1.00 64.81 180 GLU A C 1
ATOM 1428 O O . GLU A 1 180 ? 17.627 -10.272 -29.952 1.00 64.81 180 GLU A O 1
ATOM 1433 N N . GLU A 1 181 ? 18.641 -8.493 -30.881 1.00 61.78 181 GLU A N 1
ATOM 1434 C CA . GLU A 1 181 ? 17.596 -7.472 -30.665 1.00 61.78 181 GLU A CA 1
ATOM 1435 C C . GLU A 1 181 ? 16.152 -7.922 -30.982 1.00 61.78 181 GLU A C 1
ATOM 1437 O O . GLU A 1 181 ? 15.190 -7.395 -30.420 1.00 61.78 181 GLU A O 1
ATOM 1442 N N . ARG A 1 182 ? 15.967 -8.934 -31.841 1.00 61.84 182 ARG A N 1
ATOM 1443 C CA . ARG A 1 182 ? 14.646 -9.439 -32.256 1.00 61.84 182 ARG A CA 1
ATOM 1444 C C . ARG A 1 182 ? 13.831 -10.087 -31.134 1.00 61.84 182 ARG A C 1
ATOM 1446 O O . ARG A 1 182 ? 12.606 -9.964 -31.146 1.00 61.84 182 ARG A O 1
ATOM 1453 N N . ILE A 1 183 ? 14.460 -10.761 -30.169 1.00 64.81 183 ILE A N 1
ATOM 1454 C CA . ILE A 1 183 ? 13.721 -11.418 -29.069 1.00 64.81 183 ILE A CA 1
ATOM 1455 C C . ILE A 1 183 ? 13.271 -10.388 -28.020 1.00 64.81 183 ILE A C 1
ATOM 1457 O O . ILE A 1 183 ? 12.192 -10.517 -27.438 1.00 64.81 183 ILE A O 1
ATOM 1461 N N . VAL A 1 184 ? 14.038 -9.306 -27.858 1.00 65.00 184 VAL A N 1
ATOM 1462 C CA . VAL A 1 184 ? 13.768 -8.208 -26.915 1.00 65.00 184 VAL A CA 1
ATOM 1463 C C . VAL A 1 184 ? 12.441 -7.508 -27.233 1.00 65.00 184 VAL A C 1
ATOM 1465 O O . VAL A 1 184 ? 11.636 -7.265 -26.333 1.00 65.00 184 VAL A O 1
ATOM 1468 N N . VAL A 1 185 ? 12.157 -7.257 -28.518 1.00 66.19 185 VAL A N 1
ATOM 1469 C CA . VAL A 1 185 ? 10.914 -6.594 -28.963 1.00 66.19 185 VAL A CA 1
ATOM 1470 C C . VAL A 1 185 ? 9.669 -7.435 -28.652 1.00 66.19 185 VAL A C 1
ATOM 1472 O O . VAL A 1 185 ? 8.604 -6.890 -28.370 1.00 66.19 185 VAL A O 1
ATOM 1475 N N . ARG A 1 186 ? 9.794 -8.767 -28.647 1.00 67.81 186 ARG A N 1
ATOM 1476 C CA . ARG A 1 186 ? 8.669 -9.681 -28.397 1.00 67.81 186 ARG A CA 1
ATOM 1477 C C . ARG A 1 186 ? 8.327 -9.819 -26.909 1.00 67.81 186 ARG A C 1
ATOM 1479 O O . ARG A 1 186 ? 7.196 -10.167 -26.587 1.00 67.81 186 ARG A O 1
ATOM 1486 N N . PHE A 1 187 ? 9.277 -9.529 -26.016 1.00 68.75 187 PHE A N 1
ATOM 1487 C CA . PHE A 1 187 ? 9.116 -9.665 -24.562 1.00 68.75 187 PHE A CA 1
ATOM 1488 C C . PHE A 1 187 ? 8.537 -8.405 -23.892 1.00 68.75 187 PHE A C 1
ATOM 1490 O O . PHE A 1 187 ? 7.844 -8.503 -22.881 1.00 68.75 187 PHE A O 1
ATOM 1497 N N . ALA A 1 188 ? 8.757 -7.228 -24.485 1.00 68.44 188 ALA A N 1
ATOM 1498 C CA . ALA A 1 188 ? 8.246 -5.946 -23.991 1.00 68.44 188 ALA A CA 1
ATOM 1499 C C . ALA A 1 188 ? 6.718 -5.900 -23.723 1.00 68.44 188 ALA A C 1
ATOM 1501 O O . ALA A 1 188 ? 6.323 -5.442 -22.649 1.00 68.44 188 ALA A O 1
ATOM 1502 N N . PRO A 1 189 ? 5.826 -6.391 -24.611 1.00 74.88 189 PRO A N 1
ATOM 1503 C CA . PRO A 1 189 ? 4.387 -6.372 -24.333 1.00 74.88 189 PRO A CA 1
ATOM 1504 C C . PRO A 1 189 ? 3.984 -7.274 -23.157 1.00 74.88 189 PRO A C 1
ATOM 1506 O O . PRO A 1 189 ? 2.989 -6.996 -22.492 1.00 74.88 189 PRO A O 1
ATOM 1509 N N . PHE A 1 190 ? 4.751 -8.329 -22.862 1.00 70.88 190 PHE A N 1
ATOM 1510 C CA . PHE A 1 190 ? 4.461 -9.223 -21.739 1.00 70.88 190 PHE A CA 1
ATOM 1511 C C . PHE A 1 190 ? 4.733 -8.544 -20.391 1.00 70.88 190 PHE A C 1
ATOM 1513 O O . PHE A 1 190 ? 3.905 -8.628 -19.487 1.00 70.88 190 PHE A O 1
ATOM 1520 N N . SER A 1 191 ? 5.841 -7.805 -20.260 1.00 68.88 191 SER A N 1
ATOM 1521 C CA . SER A 1 191 ? 6.118 -7.033 -19.039 1.00 68.88 191 SER A CA 1
ATOM 1522 C C . SER A 1 191 ? 5.100 -5.914 -18.808 1.00 68.88 191 SER A C 1
ATOM 1524 O O . SER A 1 191 ? 4.693 -5.686 -17.671 1.00 68.88 191 SER A O 1
ATOM 1526 N N . GLU A 1 192 ? 4.642 -5.253 -19.875 1.00 74.50 192 GLU A N 1
ATOM 1527 C CA . GLU A 1 192 ? 3.587 -4.233 -19.785 1.00 74.50 192 GLU A CA 1
ATOM 1528 C C . GLU A 1 192 ? 2.241 -4.846 -19.373 1.00 74.50 192 GLU A C 1
ATOM 1530 O O . GLU A 1 192 ? 1.523 -4.271 -18.558 1.00 74.50 192 GLU A O 1
ATOM 1535 N N . LEU A 1 193 ? 1.918 -6.052 -19.858 1.00 77.12 193 LEU A N 1
ATOM 1536 C CA . LEU A 1 193 ? 0.720 -6.780 -19.437 1.00 77.12 193 LEU A CA 1
ATOM 1537 C C . LEU A 1 193 ? 0.754 -7.104 -17.937 1.00 77.12 193 LEU A C 1
ATOM 1539 O O . LEU A 1 193 ? -0.246 -6.899 -17.254 1.00 77.12 193 LEU A O 1
ATOM 1543 N N . VAL A 1 194 ? 1.897 -7.561 -17.412 1.00 71.25 194 VAL A N 1
ATOM 1544 C CA . VAL A 1 194 ? 2.072 -7.831 -15.972 1.00 71.25 194 VAL A CA 1
ATOM 1545 C C . VAL A 1 194 ? 1.904 -6.547 -15.153 1.00 71.25 194 VAL A C 1
ATOM 1547 O O . VAL A 1 194 ? 1.210 -6.554 -14.136 1.00 71.25 194 VAL A O 1
ATOM 1550 N N . LEU A 1 195 ? 2.465 -5.428 -15.620 1.00 71.12 195 LEU A N 1
ATOM 1551 C CA . LEU A 1 195 ? 2.302 -4.121 -14.976 1.00 71.12 195 LEU A CA 1
ATOM 1552 C C . LEU A 1 195 ? 0.853 -3.612 -15.028 1.00 71.12 195 LEU A C 1
ATOM 1554 O O . LEU A 1 195 ? 0.412 -2.971 -14.077 1.00 71.12 195 LEU A O 1
ATOM 1558 N N . LEU A 1 196 ? 0.091 -3.936 -16.077 1.00 77.50 196 LEU A N 1
ATOM 1559 C CA . LEU A 1 196 ? -1.326 -3.579 -16.216 1.00 77.50 196 LEU A CA 1
ATOM 1560 C C . LEU A 1 196 ? -2.236 -4.327 -15.224 1.00 77.50 196 LEU A C 1
ATOM 1562 O O . LEU A 1 196 ? -3.299 -3.820 -14.862 1.00 77.50 196 LEU A O 1
ATOM 1566 N N . VAL A 1 197 ? -1.822 -5.491 -14.717 1.00 75.81 197 VAL A N 1
ATOM 1567 C CA . VAL A 1 197 ? -2.587 -6.215 -13.685 1.00 75.81 197 VAL A CA 1
ATOM 1568 C C . VAL A 1 197 ? -2.651 -5.420 -12.373 1.00 75.81 197 VAL A C 1
ATOM 1570 O O . VAL A 1 197 ? -3.667 -5.466 -11.678 1.00 75.81 197 VAL A O 1
ATOM 1573 N N . VAL A 1 198 ? -1.618 -4.634 -12.056 1.00 72.56 198 VAL A N 1
ATOM 1574 C CA . VAL A 1 198 ? -1.533 -3.832 -10.822 1.00 72.56 198 VAL A CA 1
ATOM 1575 C C . VAL A 1 198 ? -2.652 -2.775 -10.713 1.00 72.56 198 VAL A C 1
ATOM 1577 O O . VAL A 1 198 ? -3.384 -2.796 -9.720 1.00 72.56 198 VAL A O 1
ATOM 1580 N N . PRO A 1 199 ? -2.875 -1.873 -11.694 1.00 73.94 199 PRO A N 1
ATOM 1581 C CA . PRO A 1 199 ? -3.973 -0.909 -11.632 1.00 73.94 199 PRO A CA 1
ATOM 1582 C C . PRO A 1 199 ? -5.356 -1.567 -11.734 1.00 73.94 199 PRO A C 1
ATOM 1584 O O . PRO A 1 199 ? -6.293 -1.096 -11.091 1.00 73.94 199 PRO A O 1
ATOM 1587 N N . VAL A 1 200 ? -5.502 -2.674 -12.475 1.00 78.81 200 VAL A N 1
ATOM 1588 C CA . VAL A 1 200 ? -6.766 -3.439 -12.503 1.00 78.81 200 VAL A CA 1
ATOM 1589 C C . VAL A 1 200 ? -7.095 -3.959 -11.104 1.00 78.81 200 VAL A C 1
ATOM 1591 O O . VAL A 1 200 ? -8.220 -3.803 -10.625 1.00 78.81 200 VAL A O 1
ATOM 1594 N N . TYR A 1 201 ? -6.100 -4.508 -10.410 1.00 78.31 201 TYR A N 1
ATOM 1595 C CA . TYR A 1 201 ? -6.248 -4.957 -9.033 1.00 78.31 201 TYR A CA 1
ATOM 1596 C C . TYR A 1 201 ? -6.610 -3.808 -8.077 1.00 78.31 201 TYR A C 1
ATOM 1598 O O . TYR A 1 201 ? -7.515 -3.957 -7.252 1.00 78.31 201 TYR A O 1
ATOM 1606 N N . ALA A 1 202 ? -5.974 -2.642 -8.232 1.00 75.75 202 ALA A N 1
ATOM 1607 C CA . ALA A 1 202 ? -6.259 -1.455 -7.425 1.00 75.75 202 ALA A CA 1
ATOM 1608 C C . ALA A 1 202 ? -7.719 -0.980 -7.540 1.00 75.75 202 ALA A C 1
ATOM 1610 O O . ALA A 1 202 ? -8.254 -0.426 -6.581 1.00 75.75 202 ALA A O 1
ATOM 1611 N N . VAL A 1 203 ? -8.380 -1.225 -8.677 1.00 80.31 203 VAL A N 1
ATOM 1612 C CA . VAL A 1 203 ? -9.809 -0.934 -8.861 1.00 80.31 203 VAL A CA 1
ATOM 1613 C C . VAL A 1 203 ? -10.677 -2.051 -8.287 1.00 80.31 203 VAL A C 1
ATOM 1615 O O . VAL A 1 203 ? -11.608 -1.773 -7.537 1.00 80.31 203 VAL A O 1
ATOM 1618 N N . VAL A 1 204 ? -10.379 -3.314 -8.600 1.00 81.12 204 VAL A N 1
ATOM 1619 C CA . VAL A 1 204 ? -11.210 -4.463 -8.195 1.00 81.12 204 VAL A CA 1
ATOM 1620 C C . VAL A 1 204 ? -11.229 -4.649 -6.674 1.00 81.12 204 VAL A C 1
ATOM 1622 O O . VAL A 1 204 ? -12.273 -4.977 -6.105 1.00 81.12 204 VAL A O 1
ATOM 1625 N N . PHE A 1 205 ? -10.107 -4.411 -5.993 1.00 80.12 205 PHE A N 1
ATOM 1626 C CA . PHE A 1 205 ? -9.992 -4.645 -4.555 1.00 80.12 205 PHE A CA 1
ATOM 1627 C C . PHE A 1 205 ? -10.971 -3.808 -3.702 1.00 80.12 205 PHE A C 1
ATOM 1629 O O . PHE A 1 205 ? -11.702 -4.409 -2.909 1.00 80.12 205 PHE A O 1
ATOM 1636 N N . PRO A 1 206 ? -11.077 -2.472 -3.862 1.00 78.06 206 PRO A N 1
ATOM 1637 C CA . PRO A 1 206 ? -12.095 -1.663 -3.194 1.00 78.06 206 PRO A CA 1
ATOM 1638 C C . PRO A 1 206 ? -13.522 -2.173 -3.410 1.00 78.06 206 PRO A C 1
ATOM 1640 O O . PRO A 1 206 ? -14.292 -2.233 -2.453 1.00 78.06 206 PRO A O 1
ATOM 1643 N N . PHE A 1 207 ? -13.872 -2.598 -4.631 1.00 79.25 207 PHE A N 1
ATOM 1644 C CA . PHE A 1 207 ? -15.196 -3.164 -4.909 1.00 79.25 207 PHE A CA 1
ATOM 1645 C C . PHE A 1 207 ? -15.435 -4.444 -4.105 1.00 79.25 207 PHE A C 1
ATOM 1647 O O . PHE A 1 207 ? -16.459 -4.565 -3.431 1.00 79.25 207 PHE A O 1
ATOM 1654 N N . VAL A 1 208 ? -14.481 -5.378 -4.107 1.00 81.00 208 VAL A N 1
ATOM 1655 C CA . VAL A 1 208 ? -14.590 -6.619 -3.324 1.00 81.00 208 VAL A CA 1
ATOM 1656 C C . VAL A 1 208 ? -14.658 -6.320 -1.822 1.00 81.00 208 VAL A C 1
ATOM 1658 O O . VAL A 1 208 ? -15.472 -6.918 -1.115 1.00 81.00 208 VAL A O 1
ATOM 1661 N N . ALA A 1 209 ? -13.859 -5.373 -1.326 1.00 78.81 209 ALA A N 1
ATOM 1662 C CA . ALA A 1 209 ? -13.850 -4.975 0.080 1.00 78.81 209 ALA A CA 1
ATOM 1663 C C . ALA A 1 209 ? -15.192 -4.362 0.522 1.00 78.81 209 ALA A C 1
ATOM 1665 O O . ALA A 1 209 ? -15.711 -4.724 1.582 1.00 78.81 209 ALA A O 1
ATOM 1666 N N . ILE A 1 210 ? -15.785 -3.494 -0.305 1.00 80.06 210 ILE A N 1
ATOM 1667 C CA . ILE A 1 210 ? -17.104 -2.890 -0.062 1.00 80.06 210 ILE A CA 1
ATOM 1668 C C . ILE A 1 210 ? -18.200 -3.963 -0.056 1.00 80.06 210 ILE A C 1
ATOM 1670 O O . ILE A 1 210 ? -19.052 -3.958 0.831 1.00 80.06 210 ILE A O 1
ATOM 1674 N N . LEU A 1 211 ? -18.160 -4.918 -0.991 1.00 78.88 211 LEU A N 1
ATOM 1675 C CA . LEU A 1 211 ? -19.152 -5.998 -1.073 1.00 78.88 211 LEU A CA 1
ATOM 1676 C C . LEU A 1 211 ? -19.059 -6.987 0.098 1.00 78.88 211 LEU A C 1
ATOM 1678 O O . LEU A 1 211 ? -20.069 -7.547 0.523 1.00 78.88 211 LEU A O 1
ATOM 1682 N N . ARG A 1 212 ? -17.856 -7.224 0.632 1.00 78.00 212 ARG A N 1
ATOM 1683 C CA . ARG A 1 212 ? -17.633 -8.188 1.721 1.00 78.00 212 ARG A CA 1
ATOM 1684 C C . ARG A 1 212 ? -17.870 -7.605 3.113 1.00 78.00 212 ARG A C 1
ATOM 1686 O O . ARG A 1 212 ? -18.181 -8.368 4.028 1.00 78.00 212 ARG A O 1
ATOM 1693 N N . ASN A 1 213 ? -17.729 -6.293 3.304 1.00 76.06 213 ASN A N 1
ATOM 1694 C CA . ASN A 1 213 ? -17.870 -5.669 4.617 1.00 76.06 213 ASN A CA 1
ATOM 1695 C C . ASN A 1 213 ? -19.185 -4.884 4.726 1.00 76.06 213 ASN A C 1
ATOM 1697 O O . ASN A 1 213 ? -19.328 -3.805 4.157 1.00 76.06 213 ASN A O 1
ATOM 1701 N N . LYS A 1 214 ? -20.125 -5.396 5.534 1.00 75.94 214 LYS A N 1
ATOM 1702 C CA . LYS A 1 214 ? -21.436 -4.765 5.777 1.00 75.94 214 LYS A CA 1
ATOM 1703 C C . LYS A 1 214 ? -21.327 -3.321 6.284 1.00 75.94 214 LYS A C 1
ATOM 1705 O O . LYS A 1 214 ? -22.187 -2.512 5.950 1.00 75.94 214 LYS A O 1
ATOM 1710 N N . GLN A 1 215 ? -20.296 -2.988 7.060 1.00 74.81 215 GLN A N 1
ATOM 1711 C CA . GLN A 1 215 ? -20.106 -1.626 7.567 1.00 74.81 215 GLN A CA 1
ATOM 1712 C C . GLN A 1 215 ? -19.633 -0.675 6.470 1.00 74.81 215 GLN A C 1
ATOM 1714 O O . GLN A 1 215 ? -20.194 0.408 6.324 1.00 74.81 215 GLN A O 1
ATOM 1719 N N . LEU A 1 216 ? -18.652 -1.098 5.663 1.00 74.38 216 LEU A N 1
ATOM 1720 C CA . LEU A 1 216 ? -18.202 -0.321 4.504 1.00 74.38 216 LEU A CA 1
ATOM 1721 C C . LEU A 1 216 ? -19.336 -0.157 3.497 1.00 74.38 216 LEU A C 1
ATOM 1723 O O . LEU A 1 216 ? -19.568 0.948 3.030 1.00 74.38 216 LEU A O 1
ATOM 1727 N N . TRP A 1 217 ? -20.108 -1.213 3.250 1.00 77.50 217 TRP A N 1
ATOM 1728 C CA . TRP A 1 217 ? -21.318 -1.151 2.438 1.00 77.50 217 TRP A CA 1
ATOM 1729 C C . TRP A 1 217 ? -22.308 -0.102 2.954 1.00 77.50 217 TRP A C 1
ATOM 1731 O O . TRP A 1 217 ? -22.751 0.758 2.198 1.00 77.50 217 TRP A O 1
ATOM 1741 N N . GLN A 1 218 ? -22.635 -0.123 4.249 1.00 78.25 218 GLN A N 1
ATOM 1742 C CA . GLN A 1 218 ? -23.542 0.858 4.853 1.00 78.25 218 GLN A CA 1
ATOM 1743 C C . GLN A 1 218 ? -22.990 2.288 4.779 1.00 78.25 218 GLN A C 1
ATOM 1745 O O . GLN A 1 218 ? -23.745 3.209 4.472 1.00 78.25 218 GLN A O 1
ATOM 1750 N N . ALA A 1 219 ? -21.690 2.481 5.009 1.00 78.25 219 ALA A N 1
ATOM 1751 C CA . ALA A 1 219 ? -21.036 3.779 4.862 1.00 78.25 219 ALA A CA 1
ATOM 1752 C C . ALA A 1 219 ? -21.068 4.269 3.402 1.00 78.25 219 ALA A C 1
ATOM 1754 O O . ALA A 1 219 ? -21.430 5.418 3.152 1.00 78.25 219 ALA A O 1
ATOM 1755 N N . SER A 1 220 ? -20.793 3.392 2.431 1.00 77.19 220 SER A N 1
ATOM 1756 C CA . SER A 1 220 ? -20.891 3.691 0.999 1.00 77.19 220 SER A CA 1
ATOM 1757 C C . SER A 1 220 ? -22.323 4.023 0.572 1.00 77.19 220 SER A C 1
ATOM 1759 O O . SER A 1 220 ? -22.507 4.961 -0.200 1.00 77.19 220 SER A O 1
ATOM 1761 N N . ARG A 1 221 ? -23.348 3.344 1.112 1.00 78.50 221 ARG A N 1
ATOM 1762 C CA . ARG A 1 221 ? -24.762 3.691 0.854 1.00 78.50 221 ARG A CA 1
ATOM 1763 C C . ARG A 1 221 ? -25.124 5.086 1.365 1.00 78.50 221 ARG A C 1
ATOM 1765 O O . ARG A 1 221 ? -25.899 5.773 0.708 1.00 78.50 221 ARG A O 1
ATOM 1772 N N . ARG A 1 222 ? -24.568 5.508 2.508 1.00 78.31 222 ARG A N 1
ATOM 1773 C CA . ARG A 1 222 ? -24.779 6.865 3.049 1.00 78.31 222 ARG A CA 1
ATOM 1774 C C . ARG A 1 222 ? -24.031 7.933 2.250 1.00 78.31 222 ARG A C 1
ATOM 1776 O O . ARG A 1 222 ? -24.568 9.014 2.053 1.00 78.31 222 ARG A O 1
ATOM 1783 N N . ALA A 1 223 ? -22.814 7.635 1.793 1.00 80.19 223 ALA A N 1
ATOM 1784 C CA . ALA A 1 223 ? -21.985 8.573 1.034 1.00 80.19 223 ALA A CA 1
ATOM 1785 C C . ALA A 1 223 ? -22.414 8.718 -0.439 1.00 80.19 223 ALA A C 1
ATOM 1787 O O . ALA A 1 223 ? -22.245 9.783 -1.025 1.00 80.19 223 ALA A O 1
ATOM 1788 N N . LEU A 1 224 ? -22.978 7.664 -1.041 1.00 79.56 224 LEU A N 1
ATOM 1789 C CA . LEU A 1 224 ? -23.429 7.633 -2.438 1.00 79.56 224 LEU A CA 1
ATOM 1790 C C . LEU A 1 224 ? -24.913 7.228 -2.526 1.00 79.56 224 LEU A C 1
ATOM 1792 O O . LEU A 1 224 ? -25.238 6.175 -3.088 1.00 79.56 224 LEU A O 1
ATOM 1796 N N . PRO A 1 225 ? -25.838 8.059 -2.006 1.00 72.19 225 PRO A N 1
ATOM 1797 C CA . PRO A 1 225 ? -27.263 7.739 -2.007 1.00 72.19 225 PRO A CA 1
ATOM 1798 C C . PRO A 1 225 ? -27.798 7.549 -3.432 1.00 72.19 225 PRO A C 1
ATOM 1800 O O . PRO A 1 225 ? -28.625 6.678 -3.667 1.00 72.19 225 PRO A O 1
ATOM 1803 N N . TYR A 1 226 ? -27.270 8.279 -4.416 1.00 73.94 226 TYR A N 1
ATOM 1804 C CA . TYR A 1 226 ? -27.747 8.210 -5.800 1.00 73.94 226 TYR A CA 1
ATOM 1805 C C . TYR A 1 226 ? -27.476 6.856 -6.482 1.00 73.94 226 TYR A C 1
ATOM 1807 O O . TYR A 1 226 ? -28.291 6.379 -7.266 1.00 73.94 226 TYR A O 1
ATOM 1815 N N . PHE A 1 227 ? -26.355 6.202 -6.157 1.00 68.88 227 PHE A N 1
ATOM 1816 C CA . PHE A 1 227 ? -25.993 4.902 -6.735 1.00 68.88 227 PHE A CA 1
ATOM 1817 C C . PHE A 1 227 ? -26.680 3.726 -6.033 1.00 68.88 227 PHE A C 1
ATOM 1819 O O . PHE A 1 227 ? -26.974 2.717 -6.672 1.00 68.88 227 PHE A O 1
ATOM 1826 N N . PHE A 1 228 ? -26.947 3.843 -4.729 1.00 65.38 228 PHE A N 1
ATOM 1827 C CA . PHE A 1 228 ? -27.436 2.729 -3.908 1.00 65.38 228 PHE A CA 1
ATOM 1828 C C . PHE A 1 228 ? -28.888 2.859 -3.432 1.00 65.38 228 PHE A C 1
ATOM 1830 O O . PHE A 1 228 ? -29.403 1.926 -2.805 1.00 65.38 228 PHE A O 1
ATOM 1837 N N . ASN A 1 229 ? -29.559 3.977 -3.718 1.00 54.50 229 ASN A N 1
ATOM 1838 C CA . ASN A 1 229 ? -30.966 4.199 -3.385 1.00 54.50 229 ASN A CA 1
ATOM 1839 C C . ASN A 1 229 ? -31.881 4.025 -4.605 1.00 54.50 229 ASN A C 1
ATOM 1841 O O . ASN A 1 229 ? -32.828 4.777 -4.815 1.00 54.50 229 ASN A O 1
ATOM 1845 N N . ARG A 1 230 ? -31.613 3.010 -5.435 1.00 50.53 230 ARG A N 1
ATOM 1846 C CA . ARG A 1 230 ? -32.519 2.629 -6.524 1.00 50.53 230 ARG A CA 1
ATOM 1847 C C . ARG A 1 230 ? -33.572 1.642 -6.012 1.00 50.53 230 ARG A C 1
ATOM 1849 O O . ARG A 1 230 ? -33.506 0.458 -6.320 1.00 50.53 230 ARG A O 1
ATOM 1856 N N . ARG A 1 231 ? -34.492 2.155 -5.189 1.00 44.94 231 ARG A N 1
ATOM 1857 C CA . ARG A 1 231 ? -35.903 1.743 -5.021 1.00 44.94 231 ARG A CA 1
ATOM 1858 C C . ARG A 1 231 ? -36.504 2.549 -3.868 1.00 44.94 231 ARG A C 1
ATOM 1860 O O . ARG A 1 231 ? -36.542 2.106 -2.727 1.00 44.94 231 ARG A O 1
ATOM 1867 N N . THR A 1 232 ? -36.995 3.735 -4.194 1.00 44.72 232 THR A N 1
ATOM 1868 C CA . THR A 1 232 ? -38.156 4.307 -3.516 1.00 44.72 232 THR A CA 1
ATOM 1869 C C . THR A 1 232 ? -39.351 3.410 -3.835 1.00 44.72 232 THR A C 1
ATOM 1871 O O . THR A 1 232 ? -39.984 3.541 -4.878 1.00 44.72 232 THR A O 1
ATOM 1874 N N . ILE A 1 233 ? -39.620 2.443 -2.961 1.00 48.47 233 ILE A N 1
ATOM 1875 C CA . ILE A 1 233 ? -41.001 2.016 -2.740 1.00 48.47 233 ILE A CA 1
ATOM 1876 C C . ILE A 1 233 ? -41.571 3.120 -1.836 1.00 48.47 233 ILE A C 1
ATOM 1878 O O . ILE A 1 233 ? -40.946 3.403 -0.809 1.00 48.47 233 ILE A O 1
ATOM 1882 N N . PRO A 1 234 ? -42.635 3.837 -2.237 1.00 41.97 234 PRO A N 1
ATOM 1883 C CA . PRO A 1 234 ? -43.239 4.845 -1.373 1.00 41.97 234 PRO A CA 1
ATOM 1884 C C . PRO A 1 234 ? -43.724 4.167 -0.082 1.00 41.97 234 PRO A C 1
ATOM 1886 O O . PRO A 1 234 ? -44.124 3.000 -0.135 1.00 41.97 234 PRO A O 1
ATOM 1889 N N . PRO A 1 235 ? -43.657 4.849 1.073 1.00 39.97 235 PRO A N 1
ATOM 1890 C CA . PRO A 1 235 ? -44.106 4.265 2.326 1.00 39.97 235 PRO A CA 1
ATOM 1891 C C . PRO A 1 235 ? -45.596 3.951 2.191 1.00 39.97 235 PRO A C 1
ATOM 1893 O O . PRO A 1 235 ? -46.394 4.818 1.849 1.00 39.97 235 PRO A O 1
ATOM 1896 N N . THR A 1 236 ? -45.951 2.685 2.380 1.00 40.78 236 THR A N 1
ATOM 1897 C CA . THR A 1 236 ? -47.321 2.324 2.742 1.00 40.78 236 THR A CA 1
ATOM 1898 C C . THR A 1 236 ? -47.371 2.473 4.257 1.00 40.78 236 THR A C 1
ATOM 1900 O O . THR A 1 236 ? -46.496 1.941 4.938 1.00 40.78 236 THR A O 1
ATOM 1903 N N . ASP A 1 237 ? -48.314 3.269 4.755 1.00 45.53 237 ASP A N 1
ATOM 1904 C CA . ASP A 1 237 ? -48.405 3.802 6.125 1.00 45.53 237 ASP A CA 1
ATOM 1905 C C . ASP A 1 237 ? -48.691 2.760 7.234 1.00 45.53 237 ASP A C 1
ATOM 1907 O O . ASP A 1 237 ? -49.321 3.067 8.242 1.00 45.53 237 ASP A O 1
ATOM 1911 N N . GLU A 1 238 ? -48.204 1.528 7.111 1.00 45.50 238 GLU A N 1
ATOM 1912 C CA . GLU A 1 238 ? -48.422 0.471 8.101 1.00 45.50 238 GLU A CA 1
ATOM 1913 C C . GLU A 1 238 ? -47.147 -0.346 8.327 1.00 45.50 238 GLU A C 1
ATOM 1915 O O . GLU A 1 238 ? -47.003 -1.437 7.797 1.00 45.50 238 GLU A O 1
ATOM 1920 N N . GLU A 1 239 ? -46.206 0.177 9.119 1.00 38.16 239 GLU A N 1
ATOM 1921 C CA . GLU A 1 239 ? -45.375 -0.650 10.010 1.00 38.16 239 GLU A CA 1
ATOM 1922 C C . GLU A 1 239 ? -44.611 0.242 10.999 1.00 38.16 239 GLU A C 1
ATOM 1924 O O . GLU A 1 239 ? -43.458 0.639 10.824 1.00 38.16 239 GLU A O 1
ATOM 1929 N N . LEU A 1 240 ? -45.306 0.567 12.086 1.00 42.94 240 LEU A N 1
ATOM 1930 C CA . LEU A 1 240 ? -44.750 1.108 13.317 1.00 42.94 240 LEU A CA 1
ATOM 1931 C C . LEU A 1 240 ? -43.920 0.010 14.010 1.00 42.94 240 LEU A C 1
ATOM 1933 O O . LEU A 1 240 ? -44.362 -0.588 14.988 1.00 42.94 240 LEU A O 1
ATOM 1937 N N . ILE A 1 241 ? -42.727 -0.293 13.494 1.00 44.03 241 ILE A N 1
ATOM 1938 C CA . ILE A 1 241 ? -41.764 -1.174 14.166 1.00 44.03 241 ILE A CA 1
ATOM 1939 C C . ILE A 1 241 ? -40.474 -0.396 14.406 1.00 44.03 241 ILE A C 1
ATOM 1941 O O . ILE A 1 241 ? -39.766 0.016 13.492 1.00 44.03 241 ILE A O 1
ATOM 1945 N N . SER A 1 242 ? -40.217 -0.180 15.693 1.00 40.56 242 SER A N 1
ATOM 1946 C CA . SER A 1 242 ? -39.123 0.577 16.284 1.00 40.56 242 SER A CA 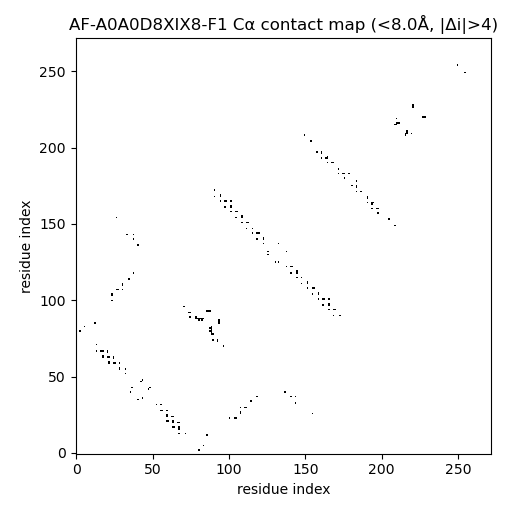1
ATOM 1947 C C . SER A 1 242 ? -37.756 0.302 15.653 1.00 40.56 242 SER A C 1
ATOM 1949 O O . SER A 1 242 ? -37.229 -0.808 15.686 1.00 40.56 242 SER A O 1
ATOM 1951 N N . ASP A 1 243 ? -37.157 1.378 15.157 1.00 35.31 243 ASP A N 1
ATOM 1952 C CA . ASP A 1 243 ? -35.827 1.439 14.567 1.00 35.31 243 ASP A CA 1
ATOM 1953 C C . ASP A 1 243 ? -34.725 1.162 15.626 1.00 35.31 243 ASP A C 1
ATOM 1955 O O . ASP A 1 243 ? -34.602 1.919 16.599 1.00 35.31 243 ASP A O 1
ATOM 1959 N N . PRO A 1 244 ? -33.859 0.137 15.476 1.00 46.28 244 PRO A N 1
ATOM 1960 C CA . PRO A 1 244 ? -32.736 -0.108 16.391 1.00 46.28 244 PRO A CA 1
ATOM 1961 C C . PRO A 1 244 ? -31.575 0.889 16.196 1.00 46.28 244 PRO A C 1
ATOM 1963 O O . PRO A 1 244 ? -30.580 0.850 16.922 1.00 46.28 244 PRO A O 1
ATOM 1966 N N . ALA A 1 245 ? -31.682 1.811 15.233 1.00 39.09 245 ALA A N 1
ATOM 1967 C CA . ALA A 1 245 ? -30.647 2.792 14.913 1.00 39.09 245 ALA A CA 1
ATOM 1968 C C . ALA A 1 245 ? -30.519 3.945 15.934 1.00 39.09 245 ALA A C 1
ATOM 1970 O O . ALA A 1 245 ? -29.498 4.631 15.943 1.00 39.09 245 ALA A O 1
ATOM 1971 N N . ASN A 1 246 ? -31.486 4.117 16.844 1.00 39.47 246 ASN A N 1
ATOM 1972 C CA . ASN A 1 246 ? -31.445 5.144 17.898 1.00 39.47 246 ASN A CA 1
ATOM 1973 C C . ASN A 1 246 ? -30.808 4.677 19.224 1.00 39.47 246 ASN A C 1
ATOM 1975 O O . ASN A 1 246 ? -30.835 5.405 20.218 1.00 39.47 246 ASN A O 1
ATOM 1979 N N . MET A 1 247 ? -30.195 3.488 19.268 1.00 41.62 247 MET A N 1
ATOM 1980 C CA . MET A 1 247 ? -29.567 2.967 20.494 1.00 41.62 247 MET A CA 1
ATOM 1981 C C . MET A 1 247 ? -28.174 3.540 20.810 1.00 41.62 247 MET A C 1
ATOM 1983 O O . MET A 1 247 ? -27.670 3.319 21.907 1.00 41.62 247 MET A O 1
ATOM 1987 N N . VAL A 1 248 ? -27.538 4.287 19.901 1.00 44.78 248 VAL A N 1
ATOM 1988 C CA . VAL A 1 248 ? -26.105 4.642 20.035 1.00 44.78 248 VAL A CA 1
ATOM 1989 C C . VAL A 1 248 ? -25.852 6.005 20.704 1.00 44.78 248 VAL A C 1
ATOM 1991 O O . VAL A 1 248 ? -24.706 6.374 20.938 1.00 44.78 248 VAL A O 1
ATOM 1994 N N . SER A 1 249 ? -26.882 6.746 21.121 1.00 45.12 249 SER A N 1
ATOM 1995 C CA . SER A 1 249 ? -26.670 8.008 21.853 1.00 45.12 249 SER A CA 1
ATOM 1996 C C . SER A 1 249 ? -27.673 8.264 22.974 1.00 45.12 249 SER A C 1
ATOM 1998 O O . SER A 1 249 ? -28.026 9.417 23.233 1.00 45.12 249 SER A O 1
ATOM 2000 N N . ARG A 1 250 ? -28.148 7.219 23.665 1.00 45.75 250 ARG A N 1
ATOM 2001 C CA . ARG A 1 250 ? -28.878 7.450 24.918 1.00 45.75 250 ARG A CA 1
ATOM 2002 C C . ARG A 1 250 ? -27.880 7.880 26.003 1.00 45.75 250 ARG A C 1
ATOM 2004 O O . ARG A 1 250 ? -26.932 7.140 26.264 1.00 45.75 250 ARG A O 1
ATOM 2011 N N . PRO A 1 251 ? -28.060 9.051 26.643 1.00 52.03 251 PRO A N 1
ATOM 2012 C CA . PRO A 1 251 ? -27.217 9.454 27.762 1.00 52.03 251 PRO A CA 1
ATOM 2013 C C . PRO A 1 251 ? -27.285 8.379 28.853 1.00 52.03 251 PRO A C 1
ATOM 2015 O O . PRO A 1 251 ? -28.368 7.889 29.174 1.00 52.03 251 PRO A O 1
ATOM 2018 N N . SER A 1 252 ? -26.135 8.008 29.420 1.00 59.94 252 SER A N 1
ATOM 2019 C CA . SER A 1 252 ? -25.980 6.880 30.359 1.00 59.94 252 SER A CA 1
ATOM 2020 C C . SER A 1 252 ? -26.982 6.884 31.523 1.00 59.94 252 SER A C 1
ATOM 2022 O O . SER A 1 252 ? -27.399 5.826 31.989 1.00 59.94 252 SER A O 1
ATOM 2024 N N . ARG A 1 253 ? -27.444 8.070 31.942 1.00 57.50 253 ARG A N 1
ATOM 2025 C CA . ARG A 1 253 ? -28.480 8.243 32.973 1.00 57.50 253 ARG A CA 1
ATOM 2026 C C . ARG A 1 253 ? -29.868 7.746 32.555 1.00 57.50 253 ARG A C 1
ATOM 2028 O O . ARG A 1 253 ? -30.600 7.242 33.401 1.00 57.50 253 ARG A O 1
ATOM 2035 N N . GLN A 1 254 ? -30.234 7.869 31.279 1.00 64.81 254 GLN A N 1
ATOM 2036 C CA . GLN A 1 254 ? -31.522 7.392 30.763 1.00 64.81 254 GLN A CA 1
ATOM 2037 C C . GLN A 1 254 ? -31.552 5.858 30.750 1.00 64.81 254 GLN A C 1
ATOM 2039 O O . GLN A 1 254 ? -32.509 5.251 31.210 1.00 64.81 254 GLN A O 1
ATOM 2044 N N . MET A 1 255 ? -30.454 5.233 30.317 1.00 59.59 255 MET A N 1
ATOM 2045 C CA . MET A 1 255 ? -30.319 3.775 30.288 1.00 59.59 255 MET A CA 1
ATOM 2046 C C . MET A 1 255 ? -30.313 3.160 31.699 1.00 59.59 255 MET A C 1
ATOM 2048 O O . MET A 1 255 ? -30.897 2.100 31.902 1.00 59.59 255 MET A O 1
ATOM 2052 N N . GLN A 1 256 ? -29.719 3.838 32.690 1.00 67.62 256 GLN A N 1
ATOM 2053 C CA . GLN A 1 256 ? -29.798 3.414 34.095 1.00 67.62 256 GLN A CA 1
ATOM 2054 C C . GLN A 1 256 ? -31.220 3.498 34.668 1.00 67.62 256 GLN A C 1
ATOM 2056 O O . GLN A 1 256 ? -31.614 2.602 35.410 1.00 67.62 256 GLN A O 1
ATOM 2061 N N . ARG A 1 257 ? -32.003 4.529 34.313 1.00 73.94 257 ARG A N 1
ATOM 2062 C CA . ARG A 1 257 ? -33.416 4.621 34.725 1.00 73.94 257 ARG A CA 1
ATOM 2063 C C . ARG A 1 257 ? -34.269 3.528 34.103 1.00 73.94 257 ARG A C 1
ATOM 2065 O O . ARG A 1 257 ? -35.005 2.870 34.829 1.00 73.94 257 ARG A O 1
ATOM 2072 N N . ASP A 1 258 ? -34.131 3.314 32.799 1.00 68.19 258 ASP A N 1
ATOM 2073 C CA . ASP A 1 258 ? -34.910 2.297 32.089 1.00 68.19 258 ASP A CA 1
ATOM 2074 C C . ASP A 1 258 ? -34.564 0.892 32.609 1.00 68.19 258 ASP A C 1
ATOM 2076 O O . ASP A 1 258 ? -35.453 0.077 32.830 1.00 68.19 258 ASP A O 1
ATOM 2080 N N . SER A 1 259 ? -33.281 0.635 32.902 1.00 72.44 259 SER A N 1
ATOM 2081 C CA . SER A 1 259 ? -32.827 -0.596 33.559 1.00 72.44 259 SER A CA 1
ATOM 2082 C C . SER A 1 259 ? -33.469 -0.777 34.935 1.00 72.44 259 SER A C 1
ATOM 2084 O O . SER A 1 259 ? -33.986 -1.853 35.218 1.00 72.44 259 SER A O 1
ATOM 2086 N N . ALA A 1 260 ? -33.434 0.244 35.796 1.00 75.31 260 ALA A N 1
ATOM 2087 C CA . ALA A 1 260 ? -33.996 0.157 37.144 1.00 75.31 260 ALA A CA 1
ATOM 2088 C C . ALA A 1 260 ? -35.506 -0.120 37.107 1.00 75.31 260 ALA A C 1
ATOM 2090 O O . ALA A 1 260 ? -35.983 -0.991 37.825 1.00 75.31 260 ALA A O 1
ATOM 2091 N N . MET A 1 261 ? -36.228 0.546 36.203 1.00 79.06 261 MET A N 1
ATOM 2092 C CA . MET A 1 261 ? -37.667 0.354 36.018 1.00 79.06 261 MET A CA 1
ATOM 2093 C C . MET A 1 261 ? -38.002 -1.064 35.528 1.00 79.06 261 MET A C 1
ATOM 2095 O O . MET A 1 261 ? -38.983 -1.658 35.967 1.00 79.06 261 MET A O 1
ATOM 2099 N N . HIS A 1 262 ? -37.160 -1.640 34.664 1.00 76.12 262 HIS A N 1
ATOM 2100 C CA . HIS A 1 262 ? -37.342 -3.007 34.176 1.00 76.12 262 HIS A CA 1
ATOM 2101 C C . HIS A 1 262 ? -37.085 -4.065 35.260 1.00 76.12 262 HIS A C 1
ATOM 2103 O O . HIS A 1 262 ? -37.775 -5.084 35.296 1.00 76.12 262 HIS A O 1
ATOM 2109 N N . PHE A 1 263 ? -36.108 -3.837 36.145 1.00 81.00 263 PHE A N 1
ATOM 2110 C CA . PHE A 1 263 ? -35.833 -4.733 37.274 1.00 81.00 263 PHE A CA 1
ATOM 2111 C C . PHE A 1 263 ? -36.920 -4.665 38.352 1.00 81.00 263 PHE A C 1
ATOM 2113 O O . PHE A 1 263 ? -37.280 -5.708 38.896 1.00 81.00 263 PHE A O 1
ATOM 2120 N N . ASP A 1 264 ? -37.486 -3.483 38.601 1.00 79.50 264 ASP A N 1
ATOM 2121 C CA . ASP A 1 264 ? -38.626 -3.313 39.512 1.00 79.50 264 ASP A CA 1
ATOM 2122 C C . ASP A 1 264 ? -39.858 -4.069 38.997 1.00 79.50 264 ASP A C 1
ATOM 2124 O O . ASP A 1 264 ? -40.482 -4.837 39.729 1.00 79.50 264 ASP A O 1
ATOM 2128 N N . MET A 1 265 ? -40.144 -3.951 37.697 1.00 74.56 265 MET A N 1
ATOM 2129 C CA . MET A 1 265 ? -41.267 -4.643 37.060 1.00 74.56 265 MET A CA 1
ATOM 2130 C C . MET A 1 265 ? -41.101 -6.175 37.096 1.00 74.56 265 MET A C 1
ATOM 2132 O O . MET A 1 265 ? -42.069 -6.908 37.291 1.00 74.56 265 MET A O 1
ATOM 2136 N N . LEU A 1 266 ? -39.868 -6.680 36.973 1.00 79.00 266 LEU A N 1
ATOM 2137 C CA . LEU A 1 266 ? -39.568 -8.107 37.136 1.00 79.00 266 LEU A CA 1
ATOM 2138 C C . LEU A 1 266 ? -39.731 -8.577 38.589 1.00 79.00 266 LEU A C 1
ATOM 2140 O O . LEU A 1 266 ? -40.258 -9.665 38.816 1.00 79.00 266 LEU A O 1
ATOM 2144 N N . GLN A 1 267 ? -39.318 -7.771 39.572 1.00 81.62 267 GLN A N 1
ATOM 2145 C CA . GLN A 1 267 ? -39.538 -8.080 40.989 1.00 81.62 267 GLN A CA 1
ATOM 2146 C C . GLN A 1 267 ? -41.022 -8.089 41.357 1.00 81.62 267 GLN A C 1
ATOM 2148 O O . GLN A 1 267 ? -41.439 -8.898 42.187 1.00 81.62 267 GLN A O 1
ATOM 2153 N N . GLU A 1 268 ? -41.817 -7.217 40.744 1.00 83.06 268 GLU A N 1
ATOM 2154 C CA . GLU A 1 268 ? -43.260 -7.160 40.958 1.00 83.06 268 GLU A CA 1
ATOM 2155 C C . GLU A 1 268 ? -43.971 -8.384 40.361 1.00 83.06 268 GLU A C 1
ATOM 2157 O O . GLU A 1 268 ? -44.836 -8.972 41.012 1.00 83.06 268 GLU A O 1
ATOM 2162 N N . MET A 1 269 ? -43.541 -8.847 39.181 1.00 73.31 269 MET A N 1
ATOM 2163 C CA . MET A 1 269 ? -44.044 -10.095 38.592 1.00 73.31 269 MET A CA 1
ATOM 2164 C C . MET A 1 269 ? -43.671 -11.338 39.403 1.00 73.31 269 MET A C 1
ATOM 2166 O O . MET A 1 269 ? -44.409 -12.315 39.368 1.00 73.31 269 MET A O 1
ATOM 2170 N N . TRP A 1 270 ? -42.558 -11.312 40.139 1.00 71.56 270 TRP A N 1
ATOM 2171 C CA . TRP A 1 270 ? -42.095 -12.464 40.919 1.00 71.56 270 TRP A CA 1
ATOM 2172 C C . TRP A 1 270 ? -42.710 -12.558 42.325 1.00 71.56 270 TRP A C 1
ATOM 2174 O O . TRP A 1 270 ? -42.504 -13.546 43.026 1.00 71.56 270 TRP A O 1
ATOM 2184 N N . LYS A 1 271 ? -43.454 -11.529 42.749 1.00 67.19 271 LYS A N 1
ATOM 2185 C CA . LYS A 1 271 ? -44.205 -11.505 44.016 1.00 67.19 271 LYS A CA 1
ATOM 2186 C C . LYS A 1 271 ? -45.660 -11.976 43.877 1.00 67.19 271 LYS A C 1
ATOM 2188 O O . LYS A 1 271 ? -46.356 -12.035 44.890 1.00 67.19 271 LYS A O 1
ATOM 2193 N N . LYS A 1 272 ? -46.115 -12.284 42.660 1.00 46.78 272 LYS A N 1
ATOM 2194 C CA . LYS A 1 272 ? -47.365 -13.008 42.389 1.00 46.78 272 LYS A CA 1
ATOM 2195 C C . LYS A 1 272 ? -47.074 -14.485 42.174 1.00 46.78 272 LYS A C 1
ATOM 2197 O O . LYS A 1 272 ? -47.940 -15.285 42.583 1.00 46.78 272 LYS A O 1
#